Protein AF-A0A2G9TK20-F1 (afdb_monomer_lite)

Sequence (190 aa):
MNSALYDTILRYLATVDVDLHSTLCCVSEKDSRSQFSKVLLKLDEFWTHLDVEKTLEFLKGIQYYNTVTSRIEKSLEDLPSISFGNETLTGRLLKAIDDRSFAETPILLRDYQKELCEKAMGGMNTIIAAPTGSGKTVVAVNIIKSHLDRNRISGRMAKVLFMTPNTVILDQQADCLRKFLGHRYQVDFN

pLDDT: mean 70.3, std 18.62, range [37.28, 97.31]

Structure (mmCIF, N/CA/C/O backbone):
data_AF-A0A2G9TK20-F1
#
_entry.id   AF-A0A2G9TK20-F1
#
loop_
_atom_site.group_PDB
_atom_site.id
_atom_site.type_symbol
_atom_site.label_atom_id
_atom_site.label_alt_id
_atom_site.label_comp_id
_atom_site.label_asym_id
_atom_site.label_entity_id
_atom_site.label_seq_id
_atom_site.pdbx_PDB_ins_code
_atom_site.Cartn_x
_atom_site.Cartn_y
_atom_site.Cartn_z
_atom_site.occupancy
_atom_site.B_iso_or_equiv
_atom_site.auth_seq_id
_atom_site.auth_comp_id
_atom_site.auth_asym_id
_atom_site.auth_atom_id
_atom_site.pdbx_PDB_model_num
ATOM 1 N N . MET A 1 1 ? 11.409 15.438 33.255 1.00 40.44 1 MET A N 1
ATOM 2 C CA . MET A 1 1 ? 11.249 14.050 33.738 1.00 40.44 1 MET A CA 1
ATOM 3 C C . MET A 1 1 ? 10.916 13.179 32.523 1.00 40.44 1 MET A C 1
ATOM 5 O O . MET A 1 1 ? 9.866 12.561 32.469 1.00 40.44 1 MET A O 1
ATOM 9 N N . ASN A 1 2 ? 11.772 13.240 31.490 1.00 42.28 2 ASN A N 1
ATOM 10 C CA . ASN A 1 2 ? 11.321 13.168 30.088 1.00 42.28 2 ASN A CA 1
ATOM 11 C C . ASN A 1 2 ? 11.915 12.013 29.269 1.00 42.28 2 ASN A C 1
ATOM 13 O O . ASN A 1 2 ? 11.657 11.962 28.082 1.00 42.28 2 ASN A O 1
ATOM 17 N N . SER A 1 3 ? 12.671 11.087 29.864 1.00 53.00 3 SER A N 1
ATOM 18 C CA . SER A 1 3 ? 13.254 9.959 29.120 1.00 53.00 3 SER A CA 1
ATOM 19 C C . SER A 1 3 ? 12.610 8.614 29.462 1.00 53.00 3 SER A C 1
ATOM 21 O O . SER A 1 3 ? 12.694 7.684 28.683 1.00 53.00 3 SER A O 1
ATOM 23 N N . ALA A 1 4 ? 11.908 8.486 30.594 1.00 53.84 4 ALA A N 1
ATOM 24 C CA . ALA A 1 4 ? 11.571 7.172 31.144 1.00 53.84 4 ALA A CA 1
ATOM 25 C C . ALA A 1 4 ? 10.635 6.335 30.259 1.00 53.84 4 ALA A C 1
ATOM 27 O O . ALA A 1 4 ? 10.907 5.152 30.067 1.00 53.84 4 ALA A O 1
ATOM 28 N N . LEU A 1 5 ? 9.559 6.918 29.712 1.00 56.53 5 LEU A N 1
ATOM 29 C CA . LEU A 1 5 ? 8.653 6.185 28.821 1.00 56.53 5 LEU A CA 1
ATOM 30 C C . LEU A 1 5 ? 9.354 5.865 27.502 1.00 56.53 5 LEU A C 1
ATOM 32 O O . LEU A 1 5 ? 9.397 4.703 27.123 1.00 56.53 5 LEU A O 1
ATOM 36 N N . TYR A 1 6 ? 9.946 6.874 26.859 1.00 59.59 6 TYR A N 1
ATOM 37 C CA . TYR A 1 6 ? 10.672 6.728 25.597 1.00 59.59 6 TYR A CA 1
ATOM 38 C C . TYR A 1 6 ? 11.789 5.679 25.695 1.00 59.59 6 TYR A C 1
ATOM 40 O O . TYR A 1 6 ? 11.828 4.745 24.900 1.00 59.59 6 TYR A O 1
ATOM 48 N N . ASP A 1 7 ? 12.608 5.747 26.745 1.00 61.88 7 ASP A N 1
ATOM 49 C CA . ASP A 1 7 ? 13.657 4.774 27.051 1.00 61.88 7 ASP A CA 1
ATOM 50 C C . ASP A 1 7 ? 13.081 3.384 27.329 1.00 61.88 7 ASP A C 1
ATOM 52 O O . ASP A 1 7 ? 13.718 2.386 27.011 1.00 61.88 7 ASP A O 1
ATOM 56 N N . THR A 1 8 ? 11.898 3.292 27.941 1.00 62.09 8 THR A N 1
ATOM 57 C CA . THR A 1 8 ? 11.227 2.008 28.191 1.00 62.09 8 THR A CA 1
ATOM 58 C C . THR A 1 8 ? 10.709 1.400 26.886 1.00 62.09 8 THR A C 1
ATOM 60 O O . THR A 1 8 ? 10.904 0.205 26.674 1.00 62.09 8 THR A O 1
ATOM 63 N N . ILE A 1 9 ? 10.145 2.207 25.975 1.00 65.19 9 ILE A N 1
ATOM 64 C CA . ILE A 1 9 ? 9.737 1.753 24.633 1.00 65.19 9 ILE A CA 1
ATOM 65 C C . ILE A 1 9 ? 10.959 1.303 23.837 1.00 65.19 9 ILE A C 1
ATOM 67 O O . ILE A 1 9 ? 10.950 0.214 23.270 1.00 65.19 9 ILE A O 1
ATOM 71 N N . LEU A 1 10 ? 12.024 2.109 23.813 1.00 64.69 10 LEU A N 1
ATOM 72 C CA . LEU A 1 10 ? 13.253 1.759 23.107 1.00 64.69 10 LEU A CA 1
ATOM 73 C C . LEU A 1 10 ? 13.890 0.495 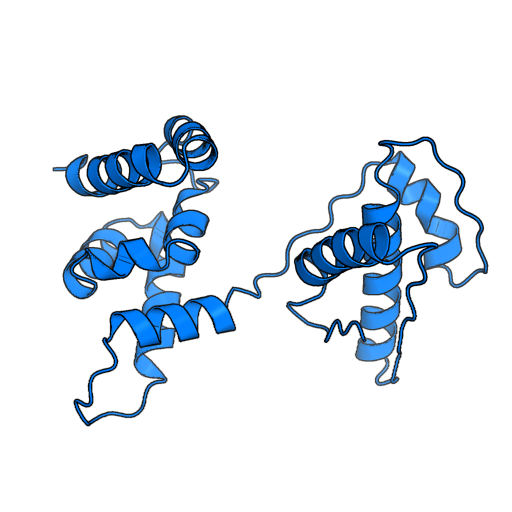23.691 1.00 64.69 10 LEU A C 1
ATOM 75 O O . LEU A 1 10 ? 14.247 -0.402 22.937 1.00 64.69 10 LEU A O 1
ATOM 79 N N . ARG A 1 11 ? 13.960 0.353 25.021 1.00 64.31 11 ARG A N 1
ATOM 80 C CA . ARG A 1 11 ? 14.482 -0.868 25.657 1.00 64.31 11 ARG A CA 1
ATOM 81 C C . ARG A 1 11 ? 13.671 -2.110 25.297 1.00 64.31 11 ARG A C 1
ATOM 83 O O . ARG A 1 11 ? 14.270 -3.145 25.035 1.00 64.31 11 ARG A O 1
ATOM 90 N N . TYR A 1 12 ? 12.343 -2.011 25.254 1.00 62.88 12 TYR A N 1
ATOM 91 C CA . TYR A 1 12 ? 11.490 -3.113 24.809 1.00 62.88 12 TYR A CA 1
ATOM 92 C C . TYR A 1 12 ? 11.739 -3.447 23.334 1.00 62.88 12 TYR A C 1
ATOM 94 O O . TYR A 1 12 ? 12.047 -4.588 22.996 1.00 62.88 12 TYR A O 1
ATOM 102 N N . LEU A 1 13 ? 11.710 -2.440 22.459 1.00 58.72 13 LEU A N 1
ATOM 103 C CA . LEU A 1 13 ? 11.938 -2.611 21.024 1.00 58.72 13 LEU A CA 1
ATOM 104 C C . LEU A 1 13 ? 13.316 -3.189 20.709 1.00 58.72 13 LEU A C 1
ATOM 106 O O . LEU A 1 13 ? 13.422 -4.035 19.832 1.00 58.72 13 LEU A O 1
ATOM 110 N N . ALA A 1 14 ? 14.353 -2.821 21.461 1.00 64.81 14 ALA A N 1
ATOM 111 C CA . ALA A 1 14 ? 15.680 -3.416 21.322 1.00 64.81 14 ALA A CA 1
ATOM 112 C C . ALA A 1 14 ? 15.674 -4.944 21.515 1.00 64.81 14 ALA A C 1
ATOM 114 O O . ALA A 1 14 ? 16.547 -5.624 20.980 1.00 64.81 14 ALA A O 1
ATOM 115 N N . THR A 1 15 ? 14.711 -5.483 22.271 1.00 56.91 15 THR A N 1
ATOM 116 C CA . THR A 1 15 ? 14.581 -6.927 22.521 1.00 56.91 15 THR A CA 1
ATOM 117 C C . THR A 1 15 ? 13.658 -7.657 2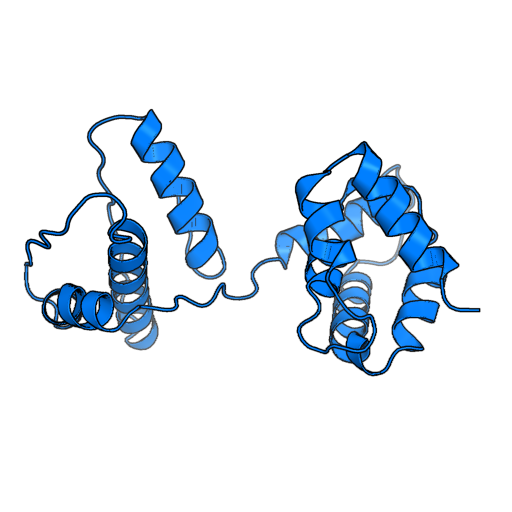1.550 1.00 56.91 15 THR A C 1
ATOM 119 O O . THR A 1 15 ? 13.856 -8.852 21.347 1.00 56.91 15 THR A O 1
ATOM 122 N N . VAL A 1 16 ? 12.683 -6.971 20.943 1.00 47.41 16 VAL A N 1
ATOM 123 C CA . VAL A 1 16 ? 11.645 -7.620 20.117 1.00 47.41 16 VAL A CA 1
ATOM 124 C C . VAL A 1 16 ? 11.691 -7.250 18.632 1.00 47.41 16 VAL A C 1
ATOM 126 O O . VAL A 1 16 ? 11.277 -8.052 17.803 1.00 47.41 16 VAL A O 1
ATOM 129 N N . ASP A 1 17 ? 12.206 -6.069 18.277 1.00 51.69 17 ASP A N 1
ATOM 130 C CA . ASP A 1 17 ? 12.261 -5.566 16.898 1.00 51.69 17 ASP A CA 1
ATOM 131 C C . ASP A 1 17 ? 13.412 -4.549 16.736 1.00 51.69 17 ASP A C 1
ATOM 133 O O . ASP A 1 17 ? 13.260 -3.333 16.907 1.00 51.69 17 ASP A O 1
ATOM 137 N N . VAL A 1 18 ? 14.602 -5.076 16.428 1.00 54.78 18 VAL A N 1
ATOM 138 C CA . VAL A 1 18 ? 15.869 -4.322 16.357 1.00 54.78 18 VAL A CA 1
ATOM 139 C C . VAL A 1 18 ? 15.871 -3.289 15.223 1.00 54.78 18 VAL A C 1
ATOM 141 O O . VAL A 1 18 ? 16.446 -2.205 15.375 1.00 54.78 18 VAL A O 1
ATOM 144 N N . ASP A 1 19 ? 15.200 -3.582 14.109 1.00 48.84 19 ASP A N 1
ATOM 145 C CA . ASP A 1 19 ? 15.108 -2.678 12.960 1.00 48.84 19 ASP A CA 1
ATOM 146 C C . ASP A 1 19 ? 14.191 -1.486 13.273 1.00 48.84 19 ASP A C 1
ATOM 148 O O . ASP A 1 19 ? 14.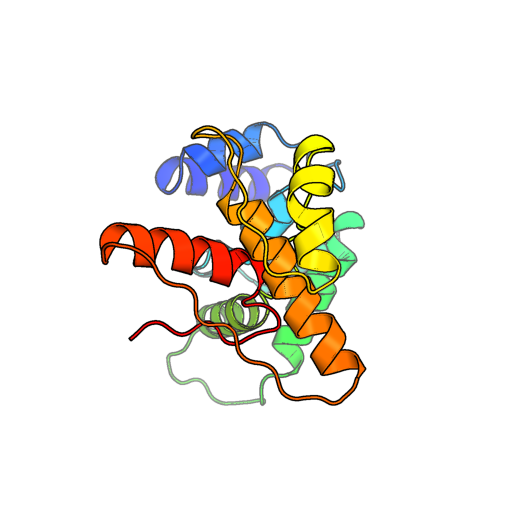516 -0.329 12.964 1.00 48.84 19 ASP A O 1
ATOM 152 N N . LEU A 1 20 ? 13.070 -1.735 13.959 1.00 53.28 20 LEU A N 1
ATOM 153 C CA . LEU A 1 20 ? 12.172 -0.681 14.428 1.00 53.28 20 LEU A CA 1
ATOM 154 C C . LEU A 1 20 ? 12.807 0.148 15.552 1.00 53.28 20 LEU A C 1
ATOM 156 O O . LEU A 1 20 ? 12.696 1.376 15.540 1.00 53.28 20 LEU A O 1
ATOM 160 N N . HIS A 1 21 ? 13.535 -0.493 16.471 1.00 59.97 21 HIS A N 1
ATOM 161 C CA . HIS A 1 21 ? 14.349 0.181 17.485 1.00 59.97 21 HIS A CA 1
ATOM 162 C C . HIS A 1 21 ? 15.356 1.147 16.846 1.00 59.97 21 HIS A C 1
ATOM 164 O O . HIS A 1 21 ? 15.382 2.329 17.189 1.00 59.97 21 HIS A O 1
ATOM 170 N N . SER A 1 22 ? 16.133 0.673 15.865 1.00 53.41 22 SER A N 1
ATOM 171 C CA . SER A 1 22 ? 17.109 1.491 15.136 1.00 53.41 22 SER A CA 1
ATOM 172 C C . SER A 1 22 ? 16.445 2.677 14.429 1.00 53.41 22 SER A C 1
ATOM 174 O O . SER A 1 22 ? 16.923 3.808 14.522 1.00 53.41 22 SER A O 1
ATOM 176 N N . THR A 1 23 ? 15.286 2.441 13.807 1.00 52.97 23 THR A N 1
ATOM 177 C CA . THR A 1 23 ? 14.499 3.479 13.130 1.00 52.97 23 THR A CA 1
ATOM 178 C C . THR A 1 23 ? 14.040 4.574 14.094 1.00 52.97 23 THR A C 1
ATOM 180 O O . THR A 1 23 ? 14.049 5.748 13.727 1.00 52.97 23 THR A O 1
ATOM 183 N N . LEU A 1 24 ? 13.655 4.224 15.325 1.00 55.56 24 LEU A N 1
ATOM 184 C CA . LEU A 1 24 ? 13.191 5.189 16.325 1.00 55.56 24 LEU A CA 1
ATOM 185 C C . LEU A 1 24 ? 14.314 5.897 17.066 1.00 55.56 24 LEU A C 1
ATOM 187 O O . LEU A 1 24 ? 14.160 7.076 17.367 1.00 55.56 24 LEU A O 1
ATOM 191 N N . CYS A 1 25 ? 15.459 5.250 17.288 1.00 57.19 25 CYS A N 1
ATOM 192 C CA . CYS A 1 25 ? 16.652 5.927 17.800 1.00 57.19 25 CYS A CA 1
ATOM 193 C C . CYS A 1 25 ? 17.061 7.134 16.934 1.00 57.19 25 CYS A C 1
ATOM 195 O O . CYS A 1 25 ? 17.672 8.072 17.440 1.00 57.19 25 CYS A O 1
ATOM 197 N N . CYS A 1 26 ? 16.699 7.135 15.646 1.00 47.09 26 CYS A N 1
ATOM 198 C CA . CYS A 1 26 ? 16.953 8.232 14.712 1.00 47.09 26 CYS A CA 1
ATOM 199 C C . CYS A 1 26 ? 15.898 9.356 14.731 1.00 47.09 26 CYS A C 1
ATOM 201 O O . CYS A 1 26 ? 16.002 10.296 13.942 1.00 47.09 26 CYS A O 1
ATOM 203 N N . VAL A 1 27 ? 14.875 9.279 15.586 1.00 51.19 27 VAL A N 1
ATOM 204 C CA . VAL A 1 27 ? 13.746 10.215 15.595 1.00 51.19 27 VAL A CA 1
ATOM 205 C C . VAL A 1 27 ? 13.831 11.161 16.791 1.00 51.19 27 VAL A C 1
ATOM 207 O O . VAL A 1 27 ? 14.014 10.749 17.931 1.00 51.19 27 VAL A O 1
ATOM 210 N N . SER A 1 28 ? 13.665 12.459 16.532 1.00 52.06 28 SER A N 1
ATOM 211 C CA . SER A 1 28 ? 13.553 13.473 17.582 1.00 52.06 28 SER A CA 1
ATOM 212 C C . SER A 1 28 ? 12.140 13.477 18.166 1.00 52.06 28 SER A C 1
ATOM 214 O O . SER A 1 28 ? 11.167 13.591 17.420 1.00 52.06 28 SER A O 1
ATOM 216 N N . GLU A 1 29 ? 12.017 13.453 19.498 1.00 49.47 29 GLU A N 1
ATOM 217 C CA . GLU A 1 29 ? 10.744 13.619 20.231 1.00 49.47 29 GLU A CA 1
ATOM 218 C C . GLU A 1 29 ? 9.986 14.906 19.855 1.00 49.47 29 GLU A C 1
ATOM 220 O O . GLU A 1 29 ? 8.794 15.041 20.120 1.00 49.47 29 GLU A O 1
ATOM 225 N N . LYS A 1 30 ? 10.686 15.868 19.240 1.00 48.06 30 LYS A N 1
ATOM 226 C CA . LYS A 1 30 ? 10.159 17.174 18.833 1.00 48.06 30 LYS A CA 1
ATOM 227 C C . LYS A 1 30 ? 9.746 17.236 17.361 1.00 48.06 30 LYS A C 1
ATOM 229 O O . LYS A 1 30 ? 9.278 18.283 16.920 1.00 48.06 30 LYS A O 1
ATOM 234 N N . ASP A 1 31 ? 9.939 16.166 16.589 1.00 49.84 31 ASP A N 1
ATOM 235 C CA . ASP A 1 31 ? 9.590 16.145 15.170 1.00 49.84 31 ASP A CA 1
ATOM 236 C C . ASP A 1 31 ? 8.172 15.597 14.954 1.00 49.84 31 ASP A C 1
ATOM 238 O O . ASP A 1 31 ? 7.881 14.432 15.213 1.00 49.84 31 ASP A O 1
ATOM 242 N N . SER A 1 32 ? 7.288 16.428 14.401 1.00 45.50 32 SER A N 1
ATOM 243 C CA . SER A 1 32 ? 5.937 16.042 13.962 1.00 45.50 32 SER A CA 1
ATOM 244 C C . SER A 1 32 ? 5.899 14.892 12.937 1.00 45.50 32 SER A C 1
ATOM 246 O O . SER A 1 32 ? 4.859 14.261 12.758 1.00 45.50 32 SER A O 1
ATOM 248 N N . ARG A 1 33 ? 7.021 14.597 12.263 1.00 43.16 33 ARG A N 1
ATOM 249 C CA . ARG A 1 33 ? 7.191 13.456 11.343 1.00 43.16 33 ARG A CA 1
ATOM 250 C C . ARG A 1 33 ? 7.621 12.170 12.050 1.00 43.16 33 ARG A C 1
ATOM 252 O O . ARG A 1 33 ? 7.861 11.153 11.387 1.00 43.16 33 ARG A O 1
ATOM 259 N N . SER A 1 34 ? 7.723 12.214 13.375 1.00 52.97 34 SER A N 1
ATOM 260 C CA . SER A 1 34 ? 8.122 11.097 14.211 1.00 52.97 34 SER A CA 1
ATOM 261 C C . SER A 1 34 ? 7.276 9.855 13.933 1.00 52.97 34 SER A C 1
ATOM 263 O O . SER A 1 34 ? 6.043 9.872 13.981 1.00 52.97 34 SER A O 1
ATOM 265 N N . GLN A 1 35 ? 7.960 8.743 13.649 1.00 52.53 35 GLN A N 1
ATOM 266 C CA . GLN A 1 35 ? 7.324 7.438 13.457 1.00 52.53 35 GLN A CA 1
ATOM 267 C C . GLN A 1 35 ? 6.812 6.847 14.781 1.00 52.53 35 GLN A C 1
ATOM 269 O O . GLN A 1 35 ? 6.129 5.830 14.761 1.00 52.53 35 GLN A O 1
ATOM 274 N N . PHE A 1 36 ? 7.068 7.505 15.916 1.00 59.50 36 PHE A N 1
ATOM 275 C CA . PHE A 1 36 ? 6.633 7.084 17.246 1.00 59.50 36 PHE A CA 1
ATOM 276 C C . PHE A 1 36 ? 5.111 6.932 17.355 1.00 59.50 36 PHE A C 1
ATOM 278 O O . PHE A 1 36 ? 4.629 5.967 17.937 1.00 59.50 36 PHE A O 1
ATOM 285 N N . SER A 1 37 ? 4.335 7.797 16.689 1.00 54.16 37 SER A N 1
ATOM 286 C CA . SER A 1 37 ? 2.875 7.620 16.602 1.00 54.16 37 SER A CA 1
ATOM 287 C C . SER A 1 37 ? 2.490 6.290 15.951 1.00 54.16 37 SER A C 1
ATOM 289 O O . SER A 1 37 ? 1.500 5.681 16.330 1.00 54.16 37 SER A O 1
ATOM 291 N N . LYS A 1 38 ? 3.266 5.824 14.964 1.00 55.38 38 LYS A N 1
ATOM 292 C CA . LYS A 1 38 ? 3.008 4.543 14.293 1.00 55.38 38 LYS A CA 1
ATOM 293 C C . LYS A 1 38 ? 3.377 3.357 15.173 1.00 55.38 38 LYS A C 1
ATOM 295 O O . LYS A 1 38 ? 2.780 2.307 15.021 1.00 55.38 38 LYS A O 1
ATOM 300 N N . VAL A 1 39 ? 4.338 3.534 16.074 1.00 59.00 39 VAL A N 1
ATOM 301 C CA . VAL A 1 39 ? 4.797 2.515 17.027 1.00 59.00 39 VAL A CA 1
ATOM 302 C C . VAL A 1 39 ? 3.768 2.311 18.123 1.00 59.00 39 VAL A C 1
ATOM 304 O O . VAL A 1 39 ? 3.366 1.184 18.382 1.00 59.00 39 VAL A O 1
ATOM 307 N N . LEU A 1 40 ? 3.263 3.409 18.690 1.00 57.91 40 LEU A N 1
ATOM 308 C CA . LEU A 1 40 ? 2.159 3.373 19.649 1.00 57.91 40 LEU A CA 1
ATOM 309 C C . LEU A 1 40 ? 0.906 2.701 19.063 1.00 57.91 40 LEU A C 1
ATOM 311 O O . LEU A 1 40 ? 0.146 2.084 19.794 1.00 57.91 40 LEU A O 1
ATOM 315 N N . LEU A 1 41 ? 0.706 2.780 17.746 1.00 54.75 41 LEU A N 1
ATOM 316 C CA . LEU A 1 41 ? -0.415 2.144 17.049 1.00 54.75 41 LEU A CA 1
ATOM 317 C C . LEU A 1 41 ? -0.128 0.714 16.552 1.00 54.75 41 LEU A C 1
ATOM 319 O O . LEU A 1 41 ? -0.998 0.138 15.911 1.00 54.75 41 LEU A O 1
ATOM 323 N N . LYS A 1 42 ? 1.077 0.166 16.763 1.00 53.06 42 LYS A N 1
ATOM 324 C CA . LYS A 1 42 ? 1.489 -1.143 16.214 1.00 53.06 42 LYS A CA 1
ATOM 325 C C . LYS A 1 42 ? 2.054 -2.132 17.225 1.00 53.06 42 LYS A C 1
ATOM 327 O O . LYS A 1 42 ? 2.292 -3.279 16.861 1.00 53.06 42 LYS A O 1
ATOM 332 N N . LEU A 1 43 ? 2.353 -1.698 18.445 1.00 58.56 43 LEU A N 1
ATOM 333 C CA . LEU A 1 43 ? 2.919 -2.586 19.449 1.00 58.56 43 LEU A CA 1
ATOM 334 C C . LEU A 1 43 ? 1.831 -3.127 20.363 1.00 58.56 43 LEU A C 1
ATOM 336 O O . LEU A 1 43 ? 1.546 -2.569 21.421 1.00 58.56 43 LEU A O 1
ATOM 340 N N . ASP A 1 44 ? 1.271 -4.251 19.948 1.00 52.22 44 ASP A N 1
ATOM 341 C CA . ASP A 1 44 ? 0.177 -4.893 20.656 1.00 52.22 44 ASP A CA 1
ATOM 342 C C . ASP A 1 44 ? 0.606 -5.425 22.033 1.00 52.22 44 ASP A C 1
ATOM 344 O O . ASP A 1 44 ? 0.012 -5.108 23.063 1.00 52.22 44 ASP A O 1
ATOM 348 N N . GLU A 1 45 ? 1.734 -6.128 22.089 1.00 52.97 45 GLU A N 1
ATOM 349 C CA . GLU A 1 45 ? 2.299 -6.651 23.340 1.00 52.97 45 GLU A CA 1
ATOM 350 C C . GLU A 1 45 ? 2.779 -5.542 24.290 1.00 52.97 45 GLU A C 1
ATOM 352 O O . GLU A 1 45 ? 2.702 -5.675 25.509 1.00 52.97 45 GLU A O 1
ATOM 357 N N . PHE A 1 46 ? 3.206 -4.399 23.758 1.00 56.38 46 PHE A N 1
ATOM 358 C CA . PHE A 1 46 ? 3.731 -3.282 24.545 1.00 56.38 46 PHE A CA 1
ATOM 359 C C . PHE A 1 46 ? 2.683 -2.655 25.474 1.00 56.38 46 PHE A C 1
ATOM 361 O O . PHE A 1 46 ? 2.984 -2.347 26.629 1.00 56.38 46 PHE A O 1
ATOM 368 N N . TRP A 1 47 ? 1.436 -2.518 25.014 1.00 59.50 47 TRP A N 1
ATOM 369 C CA . TRP A 1 47 ? 0.353 -1.971 25.837 1.00 59.50 47 TRP A CA 1
ATOM 370 C C . TRP A 1 47 ? -0.058 -2.901 26.984 1.00 59.50 47 TRP A C 1
ATOM 372 O O . TRP A 1 47 ? -0.729 -2.461 27.916 1.00 59.50 47 TRP A O 1
ATOM 382 N N . THR A 1 48 ? 0.330 -4.181 26.946 1.00 57.72 48 THR A N 1
ATOM 383 C CA . THR A 1 48 ? 0.050 -5.135 28.036 1.00 57.72 48 THR A CA 1
ATOM 384 C C . THR A 1 48 ? 0.962 -4.912 29.240 1.00 57.72 48 THR A C 1
ATOM 386 O O . THR A 1 48 ? 0.623 -5.290 30.359 1.00 57.72 48 THR A O 1
ATOM 389 N N . HIS A 1 49 ? 2.095 -4.243 29.020 1.00 53.12 49 HIS A N 1
ATOM 390 C CA . HIS A 1 49 ? 3.105 -3.950 30.031 1.00 53.12 49 HIS A CA 1
ATOM 391 C C . HIS A 1 49 ? 3.028 -2.514 30.567 1.00 53.12 49 HIS A C 1
ATOM 393 O O . HIS A 1 49 ? 3.856 -2.127 31.394 1.00 53.12 49 HIS A O 1
ATOM 399 N N . LEU A 1 50 ? 2.048 -1.722 30.119 1.00 56.47 50 LEU A N 1
ATOM 400 C CA . LEU A 1 50 ? 1.896 -0.324 30.504 1.00 56.47 50 LEU A CA 1
ATOM 401 C C . LEU A 1 50 ? 0.534 -0.012 31.112 1.00 56.47 50 LEU A C 1
ATOM 403 O O . LEU A 1 50 ? -0.502 -0.549 30.733 1.00 56.47 50 LEU A O 1
ATOM 407 N N . ASP A 1 51 ? 0.556 0.946 32.031 1.00 62.09 51 ASP A N 1
ATOM 408 C CA . ASP A 1 51 ? -0.637 1.594 32.557 1.00 62.09 51 ASP A CA 1
ATOM 409 C C . ASP A 1 51 ? -1.173 2.573 31.499 1.00 62.09 51 ASP A C 1
ATOM 411 O O . ASP A 1 51 ? -0.585 3.630 31.243 1.00 62.09 51 ASP A O 1
ATOM 415 N N . VAL A 1 52 ? -2.253 2.173 30.829 1.00 62.69 52 VAL A N 1
ATOM 416 C CA . VAL A 1 52 ? -2.854 2.896 29.699 1.00 62.69 52 VAL A CA 1
ATOM 417 C C . VAL A 1 52 ? -3.302 4.301 30.102 1.00 62.69 52 VAL A C 1
ATOM 419 O O . VAL A 1 52 ? -3.070 5.247 29.35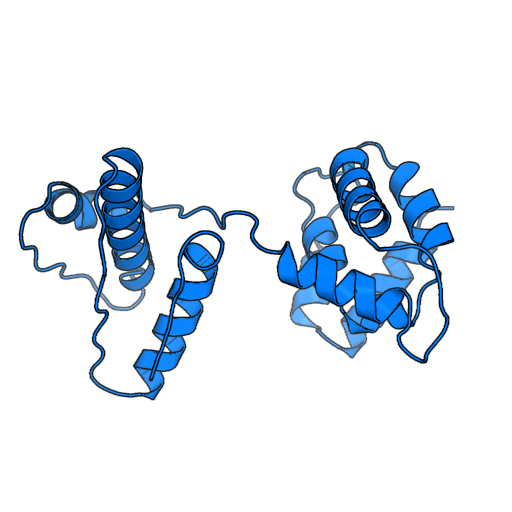1 1.00 62.69 52 VAL A O 1
ATOM 422 N N . GLU A 1 53 ? -3.899 4.459 31.284 1.00 61.25 53 GLU A N 1
ATOM 423 C CA . GLU A 1 53 ? -4.407 5.748 31.766 1.00 61.25 53 GLU A CA 1
ATOM 424 C C . GLU A 1 53 ? -3.254 6.724 32.002 1.00 61.25 53 GLU A C 1
ATOM 426 O O . GLU A 1 53 ? -3.258 7.831 31.458 1.00 61.25 53 GLU A O 1
ATOM 431 N N . LYS A 1 54 ? -2.204 6.275 32.704 1.00 59.34 54 LYS A N 1
ATOM 432 C CA . LYS A 1 54 ? -0.993 7.085 32.919 1.00 59.34 54 LYS A CA 1
ATOM 433 C C . LYS A 1 54 ? -0.261 7.399 31.617 1.00 59.34 54 LYS A C 1
ATOM 435 O O . LYS A 1 54 ? 0.297 8.485 31.457 1.00 59.34 54 LYS A O 1
ATOM 440 N N . THR A 1 55 ? -0.258 6.460 30.673 1.00 64.75 55 THR A N 1
ATOM 441 C CA . THR A 1 55 ? 0.373 6.652 29.360 1.00 64.75 55 THR A CA 1
ATOM 442 C C . THR A 1 55 ? -0.389 7.686 28.532 1.00 64.75 55 THR A C 1
ATOM 444 O O . THR A 1 55 ? 0.228 8.558 27.921 1.00 64.75 55 THR A O 1
ATOM 447 N N . LEU A 1 56 ? -1.723 7.650 28.542 1.00 66.44 56 LEU A N 1
ATOM 448 C CA . LEU A 1 56 ? -2.554 8.643 27.862 1.00 66.44 56 LEU A CA 1
ATOM 449 C C . LEU A 1 56 ? -2.446 10.024 28.505 1.00 66.44 56 LEU A C 1
ATOM 451 O O . LEU A 1 56 ? -2.331 11.012 27.781 1.00 66.44 56 LEU A O 1
ATOM 455 N N . GLU A 1 57 ? -2.433 10.108 29.835 1.00 63.34 57 GLU A N 1
ATOM 456 C CA . GLU A 1 57 ? -2.205 11.361 30.561 1.00 63.34 57 GLU A CA 1
ATOM 457 C C . GLU A 1 57 ? -0.854 11.990 30.182 1.00 63.34 57 GLU A C 1
ATOM 459 O O . GLU A 1 57 ? -0.783 13.179 29.866 1.00 63.34 57 GLU A O 1
ATOM 464 N N . PHE A 1 58 ? 0.202 11.176 30.095 1.00 61.06 58 PHE A N 1
ATOM 465 C CA . PHE A 1 58 ? 1.510 11.618 29.615 1.00 61.06 58 PHE A CA 1
ATOM 466 C C . PHE A 1 58 ? 1.467 12.118 28.163 1.00 61.06 58 PHE A C 1
ATOM 468 O O . PHE A 1 58 ? 1.951 13.214 27.872 1.00 61.06 58 PHE A O 1
ATOM 475 N N . LEU A 1 59 ? 0.872 11.347 27.244 1.00 59.72 59 LEU A N 1
ATOM 476 C CA . LEU A 1 59 ? 0.788 11.720 25.828 1.00 59.72 59 LEU A CA 1
ATOM 477 C C . LEU A 1 59 ? -0.024 13.008 25.616 1.00 59.72 59 LEU A C 1
ATOM 479 O O . LEU A 1 59 ? 0.314 13.793 24.733 1.00 59.72 59 LEU A O 1
ATOM 483 N N . LYS A 1 60 ? -1.049 13.265 26.441 1.00 64.44 60 LYS A N 1
ATOM 484 C CA . LYS A 1 60 ? -1.820 14.523 26.432 1.00 64.44 60 LYS A CA 1
ATOM 485 C C . LYS A 1 60 ? -0.991 15.732 26.859 1.00 64.44 60 LYS A C 1
ATOM 487 O O . LYS A 1 60 ? -1.265 16.844 26.418 1.00 64.44 60 LYS A O 1
ATOM 492 N N . GLY A 1 61 ? 0.041 15.522 27.675 1.00 57.03 61 GLY A N 1
ATOM 493 C CA . GLY A 1 61 ? 1.024 16.551 28.013 1.00 57.03 61 GLY A CA 1
ATOM 494 C C . GLY A 1 61 ? 1.886 16.992 26.823 1.00 57.03 61 GLY A C 1
ATOM 495 O O . GLY A 1 61 ? 2.610 17.983 26.922 1.00 57.03 61 GLY A O 1
ATOM 496 N N . ILE A 1 62 ? 1.812 16.287 25.689 1.00 55.81 62 ILE A N 1
ATOM 497 C CA . ILE A 1 62 ? 2.588 16.564 24.482 1.00 55.81 62 ILE A CA 1
ATOM 498 C C . ILE A 1 62 ? 1.645 17.049 23.375 1.00 55.81 62 ILE A C 1
ATOM 500 O O . ILE A 1 62 ? 0.948 16.266 22.733 1.00 55.81 62 ILE A O 1
ATOM 504 N N . GLN A 1 63 ? 1.696 18.351 23.077 1.00 52.31 63 GLN A N 1
ATOM 505 C CA . GLN A 1 63 ? 0.795 19.019 22.123 1.00 52.31 63 GLN A CA 1
ATOM 506 C C . GLN A 1 63 ? 0.732 18.346 20.734 1.00 52.31 63 GLN A C 1
ATOM 508 O O . GLN A 1 63 ? -0.310 18.355 20.078 1.00 52.31 63 GLN A O 1
ATOM 513 N N . TYR A 1 64 ? 1.829 17.732 20.281 1.00 51.78 64 TYR A N 1
ATOM 514 C CA . TYR A 1 64 ? 1.906 17.047 18.986 1.00 51.78 64 TYR A CA 1
ATOM 515 C C . TYR A 1 64 ? 1.110 15.737 18.928 1.00 51.78 64 TYR A C 1
ATOM 517 O O . TYR A 1 64 ? 0.695 15.326 17.844 1.00 51.78 64 TYR A O 1
ATOM 525 N N . TYR A 1 65 ? 0.854 15.099 20.073 1.00 54.59 65 TYR A N 1
ATOM 526 C CA . TYR A 1 65 ? 0.107 13.844 20.142 1.00 54.59 65 TYR A CA 1
ATOM 527 C C . TYR A 1 65 ? -1.380 14.037 20.434 1.00 54.59 65 TYR A C 1
ATOM 529 O O . TYR A 1 65 ? -2.100 13.048 20.442 1.00 54.59 65 TYR A O 1
ATOM 537 N N . ASN A 1 66 ? -1.878 15.274 20.536 1.00 60.59 66 ASN A N 1
ATOM 538 C CA . ASN A 1 66 ? -3.298 15.577 20.772 1.00 60.59 66 ASN A CA 1
ATOM 539 C C . ASN A 1 66 ? -4.255 14.858 19.807 1.00 60.59 66 ASN A C 1
ATOM 541 O O . ASN A 1 66 ? -5.340 14.424 20.182 1.00 60.59 66 ASN A O 1
ATOM 545 N N . THR A 1 67 ? -3.853 14.715 18.540 1.00 54.47 67 THR A N 1
ATOM 546 C CA . THR A 1 67 ? -4.655 13.985 17.546 1.00 54.47 67 THR A CA 1
ATOM 547 C C . THR A 1 67 ? -4.625 12.475 17.788 1.00 54.47 67 THR A C 1
ATOM 549 O O . THR A 1 67 ? -5.618 11.800 17.543 1.00 54.47 67 THR A O 1
ATOM 552 N N . VAL A 1 68 ? -3.500 11.930 18.253 1.00 55.03 68 VAL A N 1
ATOM 553 C CA . VAL A 1 68 ? -3.341 10.500 18.557 1.00 55.03 68 VAL A CA 1
ATOM 554 C C . VAL A 1 68 ? -4.084 10.152 19.845 1.00 55.03 68 VAL A C 1
ATOM 556 O O . VAL A 1 68 ? -4.855 9.201 19.852 1.00 55.03 68 VAL A O 1
ATOM 559 N N . THR A 1 69 ? -3.940 10.959 20.896 1.00 64.12 69 THR A N 1
ATOM 560 C CA . THR A 1 69 ? -4.628 10.766 22.179 1.00 64.12 69 THR A CA 1
ATOM 561 C C . THR A 1 69 ? -6.138 10.856 22.022 1.00 64.12 69 THR A C 1
ATOM 563 O O . THR A 1 69 ? -6.824 9.906 22.378 1.00 64.12 69 THR A O 1
ATOM 566 N N . SER A 1 70 ? -6.652 11.901 21.364 1.00 63.81 70 SER A N 1
ATOM 567 C CA . SER A 1 70 ? -8.091 12.043 21.101 1.00 63.81 70 SER A CA 1
ATOM 568 C C . SER A 1 70 ? -8.665 10.872 20.289 1.00 63.81 70 SER A C 1
ATOM 570 O O . SER A 1 70 ? -9.809 10.470 20.493 1.00 63.81 70 SER A O 1
ATOM 572 N N . ARG A 1 71 ? -7.874 10.271 19.388 1.00 59.84 71 ARG A N 1
ATOM 573 C CA . ARG A 1 71 ? -8.282 9.076 18.628 1.00 59.84 71 ARG A CA 1
ATOM 574 C C . ARG A 1 71 ? -8.308 7.812 19.480 1.00 59.84 71 ARG A C 1
ATOM 576 O O . ARG A 1 71 ? -9.221 7.006 19.308 1.00 59.84 71 ARG A O 1
ATOM 583 N N . ILE A 1 72 ? -7.325 7.635 20.361 1.00 63.62 72 ILE A N 1
ATOM 584 C CA . ILE A 1 72 ? -7.288 6.503 21.291 1.00 63.62 72 ILE A CA 1
ATOM 585 C C . ILE A 1 72 ? -8.477 6.605 22.256 1.00 63.62 72 ILE A C 1
ATOM 587 O O . ILE A 1 72 ? -9.221 5.644 22.403 1.00 63.62 72 ILE A O 1
ATOM 591 N N . GLU A 1 73 ? -8.735 7.791 22.811 1.00 68.00 73 GLU A N 1
ATOM 592 C CA . GLU A 1 73 ? -9.864 8.056 23.714 1.00 68.00 73 GLU A CA 1
ATOM 593 C C . GLU A 1 73 ? -11.222 7.836 23.058 1.00 68.00 73 GLU A C 1
ATOM 595 O O . GLU A 1 73 ? -12.056 7.117 23.593 1.00 68.00 73 GLU A O 1
ATOM 600 N N . LYS A 1 74 ? -11.427 8.359 21.848 1.00 63.03 74 LYS A N 1
ATOM 601 C CA . LYS A 1 74 ? -12.665 8.109 21.103 1.00 63.03 74 LYS A CA 1
ATOM 602 C C . LYS A 1 74 ? -12.880 6.618 20.813 1.00 63.03 74 LYS A C 1
ATOM 604 O O . LYS A 1 74 ? -14.006 6.158 20.685 1.00 63.03 74 LYS A O 1
ATOM 609 N N . SER A 1 75 ? -11.796 5.852 20.698 1.00 58.31 75 SER A N 1
ATOM 610 C CA . SER A 1 75 ? -11.861 4.396 20.522 1.00 58.31 75 SER A CA 1
ATOM 611 C C . SER A 1 75 ? -12.144 3.650 21.834 1.00 58.31 75 SER A C 1
ATOM 613 O O . SER A 1 75 ? -12.613 2.518 21.784 1.00 58.31 75 SER A O 1
ATOM 615 N N . LEU A 1 76 ? -11.914 4.288 22.986 1.00 60.66 76 LEU A N 1
ATOM 616 C CA . LEU A 1 76 ? -12.317 3.813 24.314 1.00 60.66 76 LEU A CA 1
ATOM 617 C C . LEU A 1 76 ? -13.782 4.161 24.637 1.00 60.66 76 LEU A C 1
ATOM 619 O O . LEU A 1 76 ? -14.458 3.362 25.277 1.00 60.66 76 LEU A O 1
ATOM 623 N N . GLU A 1 77 ? -14.280 5.318 24.186 1.00 59.00 77 GLU A N 1
ATOM 624 C CA . GLU A 1 77 ? -15.655 5.792 24.435 1.00 59.00 77 GLU A CA 1
ATOM 625 C C . GLU A 1 77 ? -16.738 4.991 23.690 1.00 59.00 77 GLU A C 1
ATOM 627 O O . GLU A 1 77 ? -17.842 4.835 24.205 1.00 59.00 77 GLU A O 1
ATOM 632 N N . ASP A 1 78 ? -16.430 4.443 22.508 1.00 53.78 78 ASP A N 1
ATOM 633 C CA . ASP A 1 78 ? -17.369 3.639 21.702 1.00 53.78 78 ASP A CA 1
ATOM 634 C C . ASP A 1 78 ? -17.631 2.226 22.286 1.00 53.78 78 ASP A C 1
ATOM 636 O O . ASP A 1 78 ? -18.362 1.427 21.693 1.00 53.78 78 ASP A O 1
ATOM 640 N N . LEU A 1 79 ? -17.036 1.880 23.435 1.00 50.59 79 LEU A N 1
ATOM 641 C CA . LEU A 1 79 ? -17.180 0.566 24.063 1.00 50.59 79 LEU A CA 1
ATOM 642 C C . LEU A 1 79 ? -18.326 0.563 25.093 1.00 50.59 79 LEU A C 1
ATOM 644 O O . LEU A 1 79 ? -18.360 1.419 25.979 1.00 50.59 79 LEU A O 1
ATOM 648 N N . PRO A 1 80 ? -19.259 -0.410 25.034 1.00 44.78 80 PRO A N 1
ATOM 649 C CA . PRO A 1 80 ? -20.356 -0.493 25.989 1.00 44.78 80 PRO A CA 1
ATOM 650 C C . PRO A 1 80 ? -19.826 -0.684 27.412 1.00 44.78 80 PRO A C 1
ATOM 652 O O . PRO A 1 80 ? -18.939 -1.500 27.680 1.00 44.78 80 PRO A O 1
ATOM 655 N N . SER A 1 81 ? -20.404 0.070 28.339 1.00 52.22 81 SER A N 1
ATOM 656 C CA . SER A 1 81 ? -20.085 0.003 29.754 1.00 52.22 81 SER A CA 1
ATOM 657 C C . SER A 1 81 ? -20.599 -1.310 30.375 1.00 52.22 81 SER A C 1
ATOM 659 O O . SER A 1 81 ? -21.792 -1.591 30.368 1.00 52.22 81 SER A O 1
ATOM 661 N N . ILE A 1 82 ? -19.663 -2.046 30.999 1.00 39.75 82 ILE A N 1
ATOM 662 C CA . ILE A 1 82 ? -19.827 -3.101 32.030 1.00 39.75 82 ILE A CA 1
ATOM 663 C C . ILE A 1 82 ? -19.904 -4.570 31.548 1.00 39.75 82 ILE A C 1
ATOM 665 O O . ILE A 1 82 ? -20.940 -5.067 31.124 1.00 39.75 82 ILE A O 1
ATOM 669 N N . SER A 1 83 ? -18.812 -5.320 31.756 1.00 39.00 83 SER A N 1
ATOM 670 C CA . SER A 1 83 ? -18.674 -6.382 32.783 1.00 39.00 83 SER A CA 1
ATOM 671 C C . SER A 1 83 ? -17.336 -7.112 32.590 1.00 39.00 83 SER A C 1
ATOM 673 O O . SER A 1 83 ? -16.979 -7.503 31.477 1.00 39.00 83 SER A O 1
ATOM 675 N N . PHE A 1 84 ? -16.576 -7.254 33.677 1.00 48.00 84 PHE A N 1
ATOM 676 C CA . PHE A 1 84 ? -15.257 -7.883 33.719 1.00 48.00 84 PHE A CA 1
ATOM 677 C C . PHE A 1 84 ? -15.358 -9.392 33.457 1.00 48.00 84 PHE A C 1
ATOM 679 O O . PHE A 1 84 ? -15.759 -10.160 34.327 1.00 48.00 84 PHE A O 1
ATOM 686 N N . GLY A 1 85 ? -14.942 -9.813 32.264 1.00 37.28 85 GLY A N 1
ATOM 687 C CA . GLY A 1 85 ? -14.716 -11.211 31.912 1.00 37.28 85 GLY A CA 1
ATOM 688 C C . GLY A 1 85 ? -13.454 -11.322 31.069 1.00 37.28 85 GLY A C 1
ATOM 689 O O . GLY A 1 85 ? -13.535 -11.172 29.859 1.00 37.28 85 GLY A O 1
ATOM 690 N N . ASN A 1 86 ? -12.308 -11.512 31.732 1.00 44.84 86 ASN A N 1
ATOM 691 C CA . ASN A 1 86 ? -10.983 -11.936 31.236 1.00 44.84 86 ASN A CA 1
ATOM 692 C C . ASN A 1 86 ? -10.402 -11.340 29.934 1.00 44.84 86 ASN A C 1
ATOM 694 O O . ASN A 1 86 ? -9.350 -11.788 29.487 1.00 44.84 86 ASN A O 1
ATOM 698 N N . GLU A 1 87 ? -11.004 -10.311 29.355 1.00 47.44 87 GLU A N 1
ATOM 699 C CA . GLU A 1 87 ? -10.451 -9.552 28.239 1.00 47.44 87 GLU A CA 1
ATOM 700 C C . GLU A 1 87 ? -9.934 -8.220 28.790 1.00 47.44 87 GLU A C 1
ATOM 702 O O . GLU A 1 87 ? -10.703 -7.396 29.294 1.00 47.44 87 GLU A O 1
ATOM 707 N N . THR A 1 88 ? -8.613 -8.041 28.789 1.00 57.25 88 THR A N 1
ATOM 708 C CA . THR A 1 88 ? -7.979 -6.834 29.326 1.00 57.25 88 THR A CA 1
ATOM 709 C C . THR A 1 88 ? -8.400 -5.613 28.501 1.00 57.25 88 THR A C 1
ATOM 711 O O . THR A 1 88 ? -8.590 -5.710 27.288 1.00 57.25 88 THR A O 1
ATOM 714 N N . LEU A 1 89 ? -8.533 -4.440 29.139 1.00 51.50 89 LEU A N 1
ATOM 715 C CA . LEU A 1 89 ? -8.741 -3.160 28.436 1.00 51.50 89 LEU A CA 1
ATOM 716 C C . LEU A 1 89 ? -7.717 -2.974 27.311 1.00 51.50 89 LEU A C 1
ATOM 718 O O . LEU A 1 89 ? -8.058 -2.469 26.245 1.00 51.50 89 LEU A O 1
ATOM 722 N N . THR A 1 90 ? -6.502 -3.480 27.528 1.00 50.62 90 THR A N 1
ATOM 723 C CA . THR A 1 90 ? -5.467 -3.638 26.516 1.00 50.62 90 THR A CA 1
ATOM 724 C C . THR A 1 90 ? -5.959 -4.435 25.312 1.00 50.62 90 THR A C 1
ATOM 726 O O . THR A 1 90 ? -6.016 -3.868 24.234 1.00 50.62 90 THR A O 1
ATOM 729 N N . GLY A 1 91 ? -6.396 -5.690 25.461 1.00 51.72 91 GLY A N 1
ATOM 730 C CA . GLY A 1 91 ? -6.870 -6.513 24.337 1.00 51.72 91 GLY A CA 1
ATOM 731 C C . GLY A 1 91 ? -7.961 -5.847 23.485 1.00 51.72 91 GLY A C 1
ATOM 732 O O . GLY A 1 91 ? -7.972 -5.990 22.264 1.00 51.72 91 GLY A O 1
ATOM 733 N N . ARG A 1 92 ? -8.829 -5.038 24.104 1.00 52.06 92 ARG A N 1
ATOM 734 C CA . ARG A 1 92 ? -9.878 -4.276 23.401 1.00 52.06 92 ARG A CA 1
ATOM 735 C C . ARG A 1 92 ? -9.358 -3.017 22.712 1.00 52.06 92 ARG A C 1
ATOM 737 O O . ARG A 1 92 ? -9.800 -2.716 21.608 1.00 52.06 92 ARG A O 1
ATOM 744 N N . LEU A 1 93 ? -8.410 -2.313 23.330 1.00 51.66 93 LEU A N 1
ATOM 745 C CA . LEU A 1 93 ? -7.680 -1.205 22.710 1.00 51.66 93 LEU A CA 1
ATOM 746 C C . LEU A 1 93 ? -6.903 -1.674 21.486 1.00 51.66 93 LEU A C 1
ATOM 748 O O . LEU A 1 93 ? -6.972 -1.020 20.456 1.00 51.66 93 LEU A O 1
ATOM 752 N N . LEU A 1 94 ? -6.228 -2.819 21.581 1.00 50.78 94 LEU A N 1
ATOM 753 C CA . LEU A 1 94 ? -5.493 -3.420 20.471 1.00 50.78 94 LEU A CA 1
ATOM 754 C C . LEU A 1 94 ? -6.427 -3.751 19.318 1.00 50.78 94 LEU A C 1
ATOM 756 O O . LEU A 1 94 ? -6.177 -3.327 18.202 1.00 50.78 94 LEU A O 1
ATOM 760 N N . LYS A 1 95 ? -7.567 -4.385 19.602 1.00 49.75 95 LYS A N 1
ATOM 761 C CA . LYS A 1 95 ? -8.584 -4.665 18.587 1.00 49.75 95 LYS A CA 1
ATOM 762 C C . LYS A 1 95 ? -9.147 -3.390 17.950 1.00 49.75 95 LYS A C 1
ATOM 764 O O . LYS A 1 95 ? -9.274 -3.320 16.738 1.00 49.75 95 LYS A O 1
ATOM 769 N N . ALA A 1 96 ? -9.430 -2.354 18.740 1.00 48.47 96 ALA A N 1
ATOM 770 C CA . ALA A 1 96 ? -9.938 -1.081 18.228 1.00 48.47 96 ALA A CA 1
ATOM 771 C C . ALA A 1 96 ? -8.879 -0.263 17.460 1.00 48.47 96 ALA A C 1
ATOM 773 O O . ALA A 1 96 ? -9.233 0.511 16.569 1.00 48.47 96 ALA A O 1
ATOM 774 N N . ILE A 1 97 ? -7.596 -0.413 17.801 1.00 46.50 97 ILE A N 1
ATOM 775 C CA . ILE A 1 97 ? -6.455 0.183 17.097 1.00 46.50 97 ILE A CA 1
ATOM 776 C C . ILE A 1 97 ? -6.174 -0.584 15.800 1.00 46.50 97 ILE A C 1
ATOM 778 O O . ILE A 1 97 ? -5.969 0.058 14.773 1.00 46.50 97 ILE A O 1
ATOM 782 N N . ASP A 1 98 ? -6.231 -1.914 15.818 1.00 46.69 98 ASP A N 1
ATOM 783 C CA . ASP A 1 98 ? -6.064 -2.791 14.657 1.00 46.69 98 ASP A CA 1
ATOM 784 C C . ASP A 1 98 ? -7.204 -2.577 13.647 1.00 46.69 98 ASP A C 1
ATOM 786 O O . ASP A 1 98 ? -6.950 -2.210 12.497 1.00 46.69 98 ASP A O 1
ATOM 790 N N . ASP A 1 99 ? -8.460 -2.580 14.115 1.00 41.19 99 ASP A N 1
ATOM 791 C CA . ASP A 1 99 ? -9.663 -2.276 13.324 1.00 41.19 99 ASP A CA 1
ATOM 792 C C . ASP A 1 99 ? -9.687 -0.827 12.782 1.00 41.19 99 ASP A C 1
ATOM 794 O O . ASP A 1 99 ? -10.491 -0.503 11.905 1.00 41.19 99 ASP A O 1
ATOM 798 N N . ARG A 1 100 ? -8.834 0.082 13.287 1.00 44.72 100 ARG A N 1
ATOM 799 C CA . ARG A 1 100 ? -8.742 1.497 12.856 1.00 44.72 100 ARG A CA 1
ATOM 800 C C . ARG A 1 100 ? -7.357 1.899 12.335 1.00 44.72 100 ARG A C 1
ATOM 802 O O . ARG A 1 100 ? -7.148 3.067 11.994 1.00 44.72 100 ARG A O 1
ATOM 809 N N . SER A 1 101 ? -6.445 0.940 12.167 1.00 45.62 101 SER A N 1
ATOM 810 C CA . SER A 1 101 ? -5.125 1.112 11.541 1.00 45.62 101 SER A CA 1
ATOM 811 C C . SER A 1 101 ? -5.215 1.427 10.032 1.00 45.62 101 SER A C 1
ATOM 813 O O . SER A 1 101 ? -4.219 1.754 9.384 1.00 45.62 101 SER A O 1
ATOM 815 N N . PHE A 1 102 ? -6.439 1.477 9.499 1.00 47.50 102 PHE A N 1
ATOM 816 C CA . PHE A 1 102 ? -6.877 1.965 8.189 1.00 47.50 102 PHE A CA 1
ATOM 817 C C . PHE A 1 102 ? -6.662 3.476 7.926 1.00 47.50 102 PHE A C 1
ATOM 819 O O . PHE A 1 102 ? -7.462 4.130 7.249 1.00 47.50 102 PHE A O 1
ATOM 826 N N . ALA A 1 103 ? -5.572 4.073 8.408 1.00 54.09 103 ALA A N 1
ATOM 827 C CA . ALA A 1 103 ? -5.116 5.332 7.828 1.00 54.09 103 ALA A CA 1
ATOM 828 C C . ALA A 1 103 ? -4.602 5.047 6.406 1.00 54.09 103 ALA A C 1
ATOM 830 O O . ALA A 1 103 ? -3.774 4.160 6.211 1.00 54.09 103 ALA A O 1
ATOM 831 N N . GLU A 1 104 ? -5.100 5.782 5.409 1.00 61.59 104 GLU A N 1
ATOM 832 C CA . GLU A 1 104 ? -4.689 5.623 4.008 1.00 61.59 104 GLU A CA 1
ATOM 833 C C . GLU A 1 104 ? -3.161 5.700 3.886 1.00 61.59 104 GLU A C 1
ATOM 835 O O . GLU A 1 104 ? -2.565 6.755 4.116 1.00 61.59 104 GLU A O 1
ATOM 840 N N . THR A 1 105 ? -2.519 4.589 3.510 1.00 72.38 105 THR A N 1
ATOM 841 C CA . THR A 1 105 ? -1.098 4.606 3.160 1.00 72.38 105 THR A CA 1
ATOM 842 C C . THR A 1 105 ? -0.951 5.391 1.854 1.00 72.38 105 THR A C 1
ATOM 844 O O . THR A 1 105 ? -1.478 4.953 0.826 1.00 72.38 105 THR A O 1
ATOM 847 N N . PRO A 1 106 ? -0.238 6.533 1.836 1.00 70.38 106 PRO A N 1
ATOM 848 C CA . PRO A 1 106 ? -0.109 7.325 0.624 1.00 70.38 106 PRO A CA 1
ATOM 849 C C . PRO A 1 106 ? 0.699 6.561 -0.428 1.00 70.38 106 PRO A C 1
ATOM 851 O O . PRO A 1 106 ? 1.765 6.011 -0.143 1.00 70.38 106 PRO A O 1
ATOM 854 N N . ILE A 1 107 ? 0.206 6.562 -1.666 1.00 81.31 107 ILE A N 1
ATOM 855 C CA . ILE A 1 107 ? 0.931 6.031 -2.821 1.00 81.31 107 ILE A CA 1
ATOM 856 C C . ILE A 1 107 ? 1.713 7.186 -3.445 1.00 81.31 107 ILE A C 1
ATOM 858 O O . ILE A 1 107 ? 1.132 8.088 -4.046 1.00 81.31 107 ILE A O 1
ATOM 862 N N . LEU A 1 108 ? 3.035 7.165 -3.293 1.00 81.50 108 LEU A N 1
ATOM 863 C CA . LEU A 1 108 ? 3.930 8.172 -3.860 1.00 81.50 108 LEU A CA 1
ATOM 864 C C . LEU A 1 108 ? 4.634 7.594 -5.087 1.00 81.50 108 LEU A C 1
ATOM 866 O O . LEU A 1 108 ? 5.517 6.745 -4.963 1.00 81.50 108 LEU A O 1
ATOM 870 N N . LEU A 1 109 ? 4.231 8.052 -6.272 1.00 77.69 109 LEU A N 1
ATOM 871 C CA . LEU A 1 109 ? 4.853 7.657 -7.534 1.00 77.69 109 LEU A CA 1
ATOM 872 C C . LEU A 1 109 ? 6.038 8.561 -7.878 1.00 77.69 109 LEU A C 1
ATOM 874 O O . LEU A 1 109 ? 5.939 9.788 -7.811 1.00 77.69 109 LEU A O 1
ATOM 878 N N . ARG A 1 110 ? 7.133 7.944 -8.327 1.00 87.00 110 ARG A N 1
ATOM 879 C CA . ARG A 1 110 ? 8.231 8.630 -9.028 1.00 87.00 110 ARG A CA 1
ATOM 880 C C . ARG A 1 110 ? 7.738 9.125 -10.389 1.00 87.00 110 ARG A C 1
ATOM 882 O O . ARG A 1 110 ? 6.788 8.565 -10.932 1.00 87.00 110 ARG A O 1
ATOM 889 N N . ASP A 1 111 ? 8.394 10.120 -10.977 1.00 87.38 111 ASP A N 1
ATOM 890 C CA . ASP A 1 111 ? 7.899 10.729 -12.223 1.00 87.38 111 ASP A CA 1
ATOM 891 C C . ASP A 1 111 ? 7.795 9.728 -13.376 1.00 87.38 111 ASP A C 1
ATOM 893 O O . ASP A 1 111 ? 6.745 9.639 -14.008 1.00 87.38 111 ASP A O 1
ATOM 897 N N . TYR A 1 112 ? 8.790 8.854 -13.541 1.00 89.19 112 TYR A N 1
ATOM 898 C CA . TYR A 1 112 ? 8.701 7.778 -14.531 1.00 89.19 112 TYR A CA 1
ATOM 899 C C . TYR A 1 112 ? 7.541 6.806 -14.245 1.00 89.19 112 TYR A C 1
ATOM 901 O O . TYR A 1 112 ? 6.958 6.243 -15.159 1.00 89.19 112 TYR A O 1
ATOM 909 N N . GLN A 1 113 ? 7.163 6.587 -12.980 1.00 89.38 113 GLN A N 1
ATOM 910 C CA . GLN A 1 113 ? 6.033 5.714 -12.638 1.00 89.38 113 GLN A CA 1
ATOM 911 C C . GLN A 1 113 ? 4.691 6.362 -12.986 1.00 89.38 113 GLN A C 1
ATOM 913 O O . GLN A 1 113 ? 3.754 5.647 -13.345 1.00 89.38 113 GLN A O 1
ATOM 918 N N . LYS A 1 114 ? 4.598 7.697 -12.895 1.00 89.94 114 LYS A N 1
ATOM 919 C CA . LYS A 1 114 ? 3.424 8.452 -13.354 1.00 89.94 114 LYS A CA 1
ATOM 920 C C . LYS A 1 114 ? 3.251 8.281 -14.861 1.00 89.94 114 LYS A C 1
ATOM 922 O O . LYS A 1 114 ? 2.157 7.934 -15.292 1.00 89.94 114 LYS A O 1
ATOM 927 N N . GLU A 1 115 ? 4.336 8.422 -15.621 1.00 93.19 115 GLU A N 1
ATOM 928 C CA . GLU A 1 115 ? 4.352 8.184 -17.070 1.00 93.19 115 GLU A CA 1
ATOM 929 C C . GLU A 1 115 ? 3.924 6.746 -17.407 1.00 93.19 115 GLU A C 1
ATOM 931 O O . GLU A 1 115 ? 2.993 6.540 -18.183 1.00 93.19 115 GLU A O 1
ATOM 936 N N . LEU A 1 116 ? 4.514 5.741 -16.740 1.00 93.06 116 LEU A N 1
ATOM 937 C CA . LEU A 1 116 ? 4.182 4.327 -16.966 1.00 93.06 116 LEU A CA 1
ATOM 938 C C . LEU A 1 116 ? 2.691 4.010 -16.767 1.00 93.06 116 LEU A C 1
ATOM 940 O O . LEU A 1 116 ? 2.166 3.110 -17.421 1.00 93.06 116 LEU A O 1
ATOM 944 N N . CYS A 1 117 ? 2.009 4.703 -15.851 1.00 94.25 117 CYS A N 1
ATOM 945 C CA . CYS A 1 117 ? 0.606 4.432 -15.544 1.00 94.25 117 CYS A CA 1
ATOM 946 C C . CYS A 1 117 ? -0.387 5.283 -16.345 1.00 94.25 117 CYS A C 1
ATOM 948 O O . CYS A 1 117 ? -1.570 4.954 -16.352 1.00 94.25 117 CYS A O 1
ATOM 950 N N . GLU A 1 118 ? 0.056 6.335 -17.038 1.00 94.56 118 GLU A N 1
ATOM 951 C CA . GLU A 1 118 ? -0.817 7.345 -17.653 1.00 94.56 118 GLU A CA 1
ATOM 952 C C . GLU A 1 118 ? -1.871 6.731 -18.591 1.00 94.56 118 GLU A C 1
ATOM 954 O O . GLU A 1 118 ? -3.071 6.987 -18.450 1.00 94.56 118 GLU A O 1
ATOM 959 N N . LYS A 1 119 ? -1.450 5.847 -19.505 1.00 95.69 119 LYS A N 1
ATOM 960 C CA . LYS A 1 119 ? -2.360 5.192 -20.461 1.00 95.69 119 LYS A CA 1
ATOM 961 C C . LYS A 1 119 ? -3.386 4.291 -19.767 1.00 95.69 119 LYS A C 1
ATOM 963 O O . LYS A 1 119 ? -4.580 4.381 -20.058 1.00 95.69 119 LYS A O 1
ATOM 968 N N . ALA A 1 120 ? -2.941 3.484 -18.804 1.00 96.88 120 ALA A N 1
ATOM 969 C CA . ALA A 1 120 ? -3.812 2.599 -18.031 1.00 96.88 120 ALA A CA 1
ATOM 970 C C . ALA A 1 120 ? -4.806 3.393 -17.165 1.00 96.88 120 ALA A C 1
ATOM 972 O O . ALA A 1 120 ? -5.983 3.045 -17.065 1.00 96.88 120 ALA A O 1
ATOM 973 N N . MET A 1 121 ? -4.365 4.514 -16.592 1.00 93.50 121 MET A N 1
ATOM 974 C CA . MET A 1 121 ? -5.216 5.443 -15.849 1.00 93.50 121 MET A CA 1
ATOM 975 C C . MET A 1 121 ? -6.288 6.064 -16.753 1.00 93.50 121 MET A C 1
ATOM 977 O O . MET A 1 121 ? -7.426 6.232 -16.315 1.00 93.50 121 MET A O 1
ATOM 981 N N . GLY A 1 122 ? -5.980 6.300 -18.030 1.00 92.19 122 GLY A N 1
ATOM 982 C CA . GLY A 1 122 ? -6.944 6.701 -19.059 1.00 92.19 122 GLY A CA 1
ATOM 983 C C . GLY A 1 122 ? -7.967 5.627 -19.459 1.00 92.19 122 GLY A C 1
ATOM 984 O O . GLY A 1 122 ? -8.851 5.916 -20.257 1.00 92.19 122 GLY A O 1
ATOM 985 N N . GLY A 1 123 ? -7.883 4.408 -18.913 1.00 92.94 123 GLY A N 1
ATOM 986 C CA . GLY A 1 123 ? -8.795 3.303 -19.230 1.00 92.94 123 GLY A CA 1
ATOM 987 C C . GLY A 1 123 ? -8.413 2.511 -20.483 1.00 92.94 123 GLY A C 1
ATOM 988 O O . GLY A 1 123 ? -9.223 1.730 -20.974 1.00 92.94 123 GLY A O 1
ATOM 989 N N . MET A 1 124 ? -7.198 2.699 -21.008 1.00 96.44 124 MET A N 1
ATOM 990 C CA . MET A 1 124 ? -6.696 1.944 -22.156 1.00 96.44 124 MET A CA 1
ATOM 991 C C . MET A 1 124 ? -6.053 0.626 -21.718 1.00 96.44 124 MET A C 1
ATOM 993 O O . MET A 1 124 ? -5.284 0.585 -20.752 1.00 96.44 124 MET A O 1
ATOM 997 N N . ASN A 1 125 ? -6.286 -0.437 -22.489 1.00 96.81 125 ASN A N 1
ATOM 998 C CA . ASN A 1 125 ? -5.542 -1.688 -22.346 1.00 96.81 125 ASN A CA 1
ATOM 999 C C . ASN A 1 125 ? -4.055 -1.411 -22.598 1.00 96.81 125 ASN A C 1
ATOM 1001 O O . ASN A 1 125 ? -3.681 -0.949 -23.674 1.00 96.81 125 ASN A O 1
ATOM 1005 N N . THR A 1 126 ? -3.217 -1.658 -21.592 1.00 96.19 126 THR A N 1
ATOM 1006 C CA . THR A 1 126 ? -1.823 -1.198 -21.576 1.00 96.19 126 THR A CA 1
ATOM 1007 C C . THR A 1 126 ? -0.900 -2.322 -21.117 1.00 96.19 126 THR A C 1
ATOM 1009 O O . THR A 1 126 ? -1.153 -2.949 -20.089 1.00 96.19 126 THR A O 1
ATOM 1012 N N . ILE A 1 127 ? 0.202 -2.538 -21.842 1.00 96.50 127 ILE A N 1
ATOM 1013 C CA . ILE A 1 127 ? 1.327 -3.363 -21.386 1.00 96.50 127 ILE A CA 1
ATOM 1014 C C . ILE A 1 127 ? 2.381 -2.425 -20.800 1.00 96.50 127 ILE A C 1
ATOM 1016 O O . ILE A 1 127 ? 2.934 -1.589 -21.510 1.00 96.50 127 ILE A O 1
ATOM 1020 N N . ILE A 1 128 ? 2.666 -2.567 -19.506 1.00 95.00 128 ILE A N 1
ATOM 1021 C CA . ILE A 1 128 ? 3.700 -1.787 -18.819 1.00 95.00 128 ILE A CA 1
ATOM 1022 C C . ILE A 1 128 ? 4.975 -2.629 -18.745 1.00 95.00 128 ILE A C 1
ATOM 1024 O O . ILE A 1 128 ? 5.043 -3.602 -17.992 1.00 95.00 128 ILE A O 1
ATOM 1028 N N . ALA A 1 129 ? 5.997 -2.236 -19.503 1.00 94.44 129 ALA A N 1
ATOM 1029 C CA . ALA A 1 129 ? 7.316 -2.857 -19.467 1.00 94.44 129 ALA A CA 1
ATOM 1030 C C . ALA A 1 129 ? 8.282 -1.992 -18.647 1.00 94.44 129 ALA A C 1
ATOM 1032 O O . ALA A 1 129 ? 8.552 -0.846 -18.994 1.00 94.44 129 ALA A O 1
ATOM 1033 N N . ALA A 1 130 ? 8.805 -2.541 -17.551 1.00 91.81 130 ALA A N 1
ATOM 1034 C CA . ALA A 1 130 ? 9.812 -1.875 -16.732 1.00 91.81 130 ALA A CA 1
ATOM 1035 C C . ALA A 1 130 ? 10.754 -2.900 -16.073 1.00 91.81 130 ALA A C 1
ATOM 1037 O O . ALA A 1 130 ? 10.300 -4.003 -15.722 1.00 91.81 130 ALA A O 1
ATOM 1038 N N . PRO A 1 131 ? 12.033 -2.547 -15.844 1.00 90.12 131 PRO A N 1
ATOM 1039 C CA . PRO A 1 131 ? 12.996 -3.417 -15.174 1.00 90.12 131 PRO A CA 1
ATOM 1040 C C . PRO A 1 131 ? 12.541 -3.920 -13.793 1.00 90.12 131 PRO A C 1
ATOM 1042 O O . PRO A 1 131 ? 11.592 -3.429 -13.162 1.00 90.12 131 PRO A O 1
ATOM 1045 N N . THR A 1 132 ? 13.202 -4.964 -13.300 1.00 87.62 132 THR A N 1
ATOM 1046 C CA . THR A 1 132 ? 13.049 -5.408 -11.906 1.00 87.62 132 THR A CA 1
ATOM 1047 C C . THR A 1 132 ? 13.522 -4.303 -10.959 1.00 87.62 132 THR A C 1
ATOM 1049 O O . THR A 1 132 ? 14.423 -3.540 -11.287 1.00 87.62 132 THR A O 1
ATOM 1052 N N . GLY A 1 133 ? 12.861 -4.152 -9.810 1.00 82.25 133 GLY A N 1
ATOM 1053 C CA . GLY A 1 133 ? 13.156 -3.069 -8.862 1.00 82.25 133 GLY A CA 1
ATOM 1054 C C . GLY A 1 133 ? 12.562 -1.699 -9.227 1.00 82.25 133 GLY A C 1
ATOM 1055 O O . GLY A 1 133 ? 12.539 -0.804 -8.387 1.00 82.25 133 GLY A O 1
ATOM 1056 N N . SER A 1 134 ? 11.973 -1.525 -10.417 1.00 82.19 134 SER A N 1
ATOM 1057 C CA . SER A 1 134 ? 11.346 -0.250 -10.820 1.00 82.19 134 SER A CA 1
ATOM 1058 C C . SER A 1 134 ? 10.035 0.083 -10.088 1.00 82.19 134 SER A C 1
ATOM 1060 O O . SER A 1 134 ? 9.468 1.154 -10.309 1.00 82.19 134 SER A O 1
ATOM 1062 N N . GLY A 1 135 ? 9.541 -0.807 -9.219 1.00 86.38 135 GLY A N 1
ATOM 1063 C CA . GLY A 1 135 ? 8.312 -0.604 -8.446 1.00 86.38 135 GLY A CA 1
ATOM 1064 C C . GLY A 1 135 ? 7.021 -0.862 -9.232 1.00 86.38 135 GLY A C 1
ATOM 1065 O O . GLY A 1 135 ? 6.035 -0.161 -9.028 1.00 86.38 135 GLY A O 1
ATOM 1066 N N . LYS A 1 136 ? 7.013 -1.866 -10.123 1.00 93.38 136 LYS A N 1
ATOM 1067 C CA . LYS A 1 136 ? 5.838 -2.242 -10.937 1.00 93.38 136 LYS A CA 1
ATOM 1068 C C . LYS A 1 136 ? 4.581 -2.513 -10.101 1.00 93.38 136 LYS A C 1
ATOM 1070 O O . LYS A 1 136 ? 3.494 -2.110 -10.495 1.00 93.38 136 LYS A O 1
ATOM 1075 N N . THR A 1 137 ? 4.728 -3.129 -8.929 1.00 91.06 137 THR A N 1
ATOM 1076 C CA . THR A 1 137 ? 3.600 -3.375 -8.019 1.00 91.06 137 THR A CA 1
ATOM 1077 C C . THR A 1 137 ? 2.969 -2.075 -7.531 1.00 91.06 137 THR A C 1
ATOM 1079 O O . THR A 1 137 ? 1.753 -1.949 -7.554 1.00 91.06 137 THR A O 1
ATOM 1082 N N . VAL A 1 138 ? 3.770 -1.066 -7.177 1.00 90.38 138 VAL A N 1
ATOM 1083 C CA . VAL A 1 138 ? 3.258 0.247 -6.741 1.00 90.38 138 VAL A CA 1
ATOM 1084 C C . VAL A 1 138 ? 2.502 0.945 -7.878 1.00 90.38 138 VAL A C 1
ATOM 1086 O O . VAL A 1 138 ? 1.453 1.545 -7.650 1.00 90.38 138 VAL A O 1
ATOM 1089 N N . VAL A 1 139 ? 2.988 0.808 -9.116 1.00 94.81 139 VAL A N 1
ATOM 1090 C CA . VAL A 1 139 ? 2.278 1.278 -10.317 1.00 94.81 139 VAL A CA 1
ATOM 1091 C C . VAL A 1 139 ? 0.920 0.582 -10.461 1.00 94.81 139 VAL A C 1
ATOM 1093 O O . VAL A 1 139 ? -0.092 1.257 -10.647 1.00 94.81 139 VAL A O 1
ATOM 1096 N N . ALA A 1 140 ? 0.874 -0.746 -10.318 1.00 96.12 140 ALA A N 1
ATOM 1097 C CA . ALA A 1 140 ? -0.372 -1.507 -10.382 1.00 96.12 140 ALA A CA 1
ATOM 1098 C C . ALA A 1 140 ? -1.356 -1.087 -9.278 1.00 96.12 140 ALA A C 1
ATOM 1100 O O . ALA A 1 140 ? -2.513 -0.800 -9.572 1.00 96.12 140 ALA A O 1
ATOM 1101 N N . VAL A 1 141 ? -0.890 -0.959 -8.033 1.00 95.50 141 VAL A N 1
ATOM 1102 C CA . VAL A 1 141 ? -1.689 -0.478 -6.895 1.00 95.50 141 VAL A CA 1
ATOM 1103 C C . VAL A 1 141 ? -2.318 0.887 -7.205 1.00 95.50 141 VAL A C 1
ATOM 1105 O O . VAL A 1 141 ? -3.507 1.078 -6.956 1.00 95.50 141 VAL A O 1
ATOM 1108 N N . ASN A 1 142 ? -1.563 1.824 -7.792 1.00 94.94 142 ASN A N 1
ATOM 1109 C CA . ASN A 1 142 ? -2.089 3.141 -8.162 1.00 94.94 142 ASN A CA 1
ATOM 1110 C C . ASN A 1 142 ? -3.213 3.055 -9.209 1.00 94.94 142 ASN A C 1
ATOM 1112 O O . ASN A 1 142 ? -4.249 3.709 -9.067 1.00 94.94 142 ASN A O 1
ATOM 1116 N N . ILE A 1 143 ? -3.028 2.223 -10.238 1.00 97.31 143 ILE A N 1
ATOM 1117 C CA . ILE A 1 143 ? -4.030 2.000 -11.290 1.00 97.31 143 ILE A CA 1
ATOM 1118 C C . ILE A 1 143 ? -5.308 1.403 -10.690 1.00 97.31 143 ILE A C 1
ATOM 1120 O O . ILE A 1 143 ? -6.405 1.902 -10.945 1.00 97.31 143 ILE A O 1
ATOM 1124 N N . ILE A 1 144 ? -5.162 0.380 -9.846 1.00 97.19 144 ILE A N 1
ATOM 1125 C CA . ILE A 1 144 ? -6.267 -0.299 -9.159 1.00 97.19 144 ILE A CA 1
ATOM 1126 C C . ILE A 1 144 ? -7.031 0.685 -8.280 1.00 97.19 144 ILE A C 1
ATOM 1128 O O . ILE A 1 144 ? -8.250 0.806 -8.410 1.00 97.19 144 ILE A O 1
ATOM 1132 N N . LYS A 1 145 ? -6.320 1.443 -7.438 1.00 94.25 145 LYS A N 1
ATOM 1133 C CA . LYS A 1 145 ? -6.925 2.455 -6.570 1.00 94.25 145 LYS A CA 1
ATOM 1134 C C . LYS A 1 145 ? -7.722 3.468 -7.378 1.00 94.25 145 LYS A C 1
ATOM 1136 O O . LYS A 1 145 ? -8.880 3.716 -7.071 1.00 94.25 145 LYS A O 1
ATOM 1141 N N . SER A 1 146 ? -7.134 4.013 -8.441 1.00 94.44 146 SER A N 1
ATOM 1142 C CA . SER A 1 146 ? -7.813 4.980 -9.303 1.00 94.44 146 SER A CA 1
ATOM 1143 C C . SER A 1 146 ? -9.054 4.406 -9.981 1.00 94.44 146 SER A C 1
ATOM 1145 O O . SER A 1 146 ? -10.066 5.099 -10.101 1.00 94.44 146 SER A O 1
ATOM 1147 N N . HIS A 1 147 ? -8.992 3.155 -10.442 1.00 96.38 147 HIS A N 1
ATOM 1148 C CA . HIS A 1 147 ? -10.135 2.477 -11.044 1.00 96.38 147 HIS A CA 1
ATOM 1149 C C . HIS A 1 147 ? -11.276 2.311 -10.031 1.00 96.38 147 HIS A C 1
ATOM 1151 O O . HIS A 1 147 ? -12.420 2.672 -10.321 1.00 96.38 147 HIS A O 1
ATOM 1157 N N . LEU A 1 148 ? -10.969 1.814 -8.833 1.00 95.25 148 LEU A N 1
ATOM 1158 C CA . LEU A 1 148 ? -11.957 1.601 -7.780 1.00 95.25 148 LEU A CA 1
ATOM 1159 C C . LEU A 1 148 ? -12.513 2.927 -7.232 1.00 95.25 148 LEU A C 1
ATOM 1161 O O . LEU A 1 148 ? -13.715 3.028 -6.994 1.00 95.25 148 LEU A O 1
ATOM 1165 N N . ASP A 1 149 ? -11.675 3.952 -7.043 1.00 89.81 149 ASP A N 1
ATOM 1166 C CA . ASP A 1 149 ? -12.094 5.267 -6.533 1.00 89.81 149 ASP A CA 1
ATOM 1167 C C . ASP A 1 149 ? -13.032 5.951 -7.541 1.00 89.81 149 ASP A C 1
ATOM 1169 O O . ASP A 1 149 ? -14.110 6.405 -7.160 1.00 89.81 149 ASP A O 1
ATOM 1173 N N . ARG A 1 150 ? -12.688 5.962 -8.840 1.00 91.62 150 ARG A N 1
ATOM 1174 C CA . ARG A 1 150 ? -13.534 6.565 -9.888 1.00 91.62 150 ARG A CA 1
ATOM 1175 C C . ARG A 1 150 ? -14.898 5.898 -10.003 1.00 91.62 150 ARG A C 1
ATOM 1177 O O . ARG A 1 150 ? -15.908 6.594 -10.114 1.00 91.62 150 ARG A O 1
ATOM 1184 N N . ASN A 1 151 ? -14.939 4.566 -9.970 1.00 93.62 151 ASN A N 1
ATOM 1185 C CA . ASN A 1 151 ? -16.204 3.839 -10.029 1.00 93.62 151 ASN A CA 1
ATOM 1186 C C . ASN A 1 151 ? -17.043 4.083 -8.772 1.00 93.62 151 ASN A C 1
ATOM 1188 O O . ASN A 1 151 ? -18.219 4.411 -8.909 1.00 93.62 151 ASN A O 1
ATOM 1192 N N . ARG A 1 152 ? -16.434 4.059 -7.576 1.00 90.62 152 ARG A N 1
ATOM 1193 C CA . ARG A 1 152 ? -17.135 4.379 -6.322 1.00 90.62 152 ARG A CA 1
ATOM 1194 C C . ARG A 1 152 ? -17.742 5.782 -6.350 1.00 90.62 152 ARG A C 1
ATOM 1196 O O . ARG A 1 152 ? -18.917 5.931 -6.036 1.00 90.62 152 ARG A O 1
ATOM 1203 N N . ILE A 1 153 ? -16.966 6.795 -6.747 1.00 88.69 153 ILE A N 1
ATOM 1204 C CA . ILE A 1 153 ? -17.435 8.191 -6.856 1.00 88.69 153 ILE A CA 1
ATOM 1205 C C . ILE A 1 153 ? -18.591 8.304 -7.857 1.00 88.69 153 ILE A C 1
ATOM 1207 O O . ILE A 1 153 ? -19.522 9.072 -7.644 1.00 88.69 153 ILE A O 1
ATOM 1211 N N . SER A 1 154 ? -18.564 7.499 -8.919 1.00 91.81 154 SER A N 1
ATOM 1212 C CA . SER A 1 154 ? -19.622 7.452 -9.934 1.00 91.81 154 SER A CA 1
ATOM 1213 C C . SER A 1 154 ? -20.812 6.558 -9.546 1.00 91.81 154 SER A C 1
ATOM 1215 O O . SER A 1 154 ? -21.676 6.313 -10.387 1.00 91.81 154 SER A O 1
ATOM 1217 N N . GLY A 1 155 ? -20.843 6.011 -8.324 1.00 90.19 155 GLY A N 1
ATOM 1218 C CA . GLY A 1 155 ? -21.890 5.094 -7.859 1.00 90.19 155 GLY A CA 1
ATOM 1219 C C . GLY A 1 155 ? -21.911 3.735 -8.571 1.00 90.19 155 GLY A C 1
ATOM 1220 O O . GLY A 1 155 ? -22.912 3.026 -8.517 1.00 90.19 155 GLY A O 1
ATOM 1221 N N . ARG A 1 156 ? -20.830 3.366 -9.267 1.00 92.56 156 ARG A N 1
ATOM 1222 C CA . ARG A 1 156 ? -20.710 2.104 -10.006 1.00 92.56 156 ARG A CA 1
ATOM 1223 C C . ARG A 1 156 ? -19.962 1.068 -9.181 1.00 92.56 156 ARG A C 1
ATOM 1225 O O . ARG A 1 156 ? -18.951 1.367 -8.546 1.00 92.56 156 ARG A O 1
ATOM 1232 N N . MET A 1 157 ? -20.424 -0.175 -9.251 1.00 91.25 157 MET A N 1
ATOM 1233 C CA . MET A 1 157 ? -19.676 -1.307 -8.714 1.00 91.25 157 MET A CA 1
ATOM 1234 C C . MET A 1 157 ? -18.477 -1.618 -9.612 1.00 91.25 157 MET A C 1
ATOM 1236 O O . MET A 1 157 ? -18.597 -1.627 -10.836 1.00 91.25 157 MET A O 1
ATOM 1240 N N . ALA A 1 158 ? -17.333 -1.905 -8.998 1.00 94.69 158 ALA A N 1
ATOM 1241 C CA . ALA A 1 158 ? -16.121 -2.320 -9.689 1.00 94.69 158 ALA A CA 1
ATOM 1242 C C . ALA A 1 158 ? -15.419 -3.430 -8.907 1.00 94.69 158 ALA A C 1
ATOM 1244 O O . ALA A 1 158 ? -15.466 -3.463 -7.678 1.00 94.69 158 ALA A O 1
ATOM 1245 N N . LYS A 1 159 ? -14.764 -4.332 -9.637 1.00 95.75 159 LYS A N 1
ATOM 1246 C CA . LYS A 1 159 ? -13.924 -5.402 -9.097 1.00 95.75 159 LYS A CA 1
ATOM 1247 C C . LYS A 1 159 ? -12.638 -5.469 -9.905 1.00 95.75 159 LYS A C 1
ATOM 1249 O O . LYS A 1 159 ? -12.637 -5.163 -11.095 1.00 95.75 159 LYS A O 1
ATOM 1254 N N . VAL A 1 160 ? -11.560 -5.888 -9.257 1.00 96.62 160 VAL A N 1
ATOM 1255 C CA . VAL A 1 160 ? -10.255 -6.084 -9.887 1.00 96.62 160 VAL A CA 1
ATOM 1256 C C . VAL A 1 160 ? -9.792 -7.502 -9.596 1.00 96.62 160 VAL A C 1
ATOM 1258 O O . VAL A 1 160 ? -9.827 -7.936 -8.450 1.00 96.62 160 VAL A O 1
ATOM 1261 N N . LEU A 1 161 ? -9.344 -8.201 -10.637 1.00 95.38 161 LEU A N 1
ATOM 1262 C CA . LEU A 1 161 ? -8.661 -9.483 -10.526 1.00 95.38 161 LEU A CA 1
ATOM 1263 C C . LEU A 1 161 ? -7.162 -9.254 -10.735 1.00 95.38 161 LEU A C 1
ATOM 1265 O O . LEU A 1 161 ? -6.755 -8.769 -11.791 1.00 95.38 161 LEU A O 1
ATOM 1269 N N . PHE A 1 162 ? -6.350 -9.594 -9.735 1.00 94.06 162 PHE A N 1
ATOM 1270 C CA . PHE A 1 162 ? -4.892 -9.546 -9.829 1.00 94.06 162 PHE A CA 1
ATOM 1271 C C . PHE A 1 162 ? -4.356 -10.970 -9.990 1.00 94.06 162 PHE A C 1
ATOM 1273 O O . PHE A 1 162 ? -4.594 -11.814 -9.133 1.00 94.06 162 PHE A O 1
ATOM 1280 N N . MET A 1 163 ? -3.645 -11.243 -11.085 1.00 93.62 163 MET A N 1
ATOM 1281 C CA . MET A 1 163 ? -3.149 -12.586 -11.405 1.00 93.62 163 MET A CA 1
ATOM 1282 C C . MET A 1 163 ? -1.625 -12.641 -11.308 1.00 93.62 163 MET A C 1
ATOM 1284 O O . MET A 1 163 ? -0.928 -11.754 -11.803 1.00 93.62 163 MET A O 1
ATOM 1288 N N . THR A 1 164 ? -1.110 -13.709 -10.706 1.00 91.31 164 THR A N 1
ATOM 1289 C CA . THR A 1 164 ? 0.322 -14.005 -10.586 1.00 91.31 164 THR A CA 1
ATOM 1290 C C . THR A 1 164 ? 0.606 -15.416 -11.108 1.00 91.31 164 THR A C 1
ATOM 1292 O O . THR A 1 164 ? -0.302 -16.244 -11.171 1.00 91.31 164 THR A O 1
ATOM 1295 N N . PRO A 1 165 ? 1.855 -15.725 -11.501 1.00 91.81 165 PRO A N 1
ATOM 1296 C CA . PRO A 1 165 ? 2.190 -17.046 -12.031 1.00 91.81 165 PRO A CA 1
ATOM 1297 C C . PRO A 1 165 ? 2.321 -18.134 -10.952 1.00 91.81 165 PRO A C 1
ATOM 1299 O O . PRO A 1 165 ? 2.335 -19.313 -11.290 1.00 91.81 165 PRO A O 1
ATOM 1302 N N . ASN A 1 166 ? 2.464 -17.772 -9.672 1.00 92.44 166 ASN A N 1
ATOM 1303 C CA . ASN A 1 166 ? 2.547 -18.721 -8.560 1.00 92.44 166 ASN A CA 1
ATOM 1304 C C . ASN A 1 166 ? 2.050 -18.106 -7.239 1.00 92.44 166 ASN A C 1
ATOM 1306 O O . ASN A 1 166 ? 1.896 -16.884 -7.126 1.00 92.44 166 ASN A O 1
ATOM 1310 N N . THR A 1 167 ? 1.829 -18.974 -6.249 1.00 86.75 167 THR A N 1
ATOM 1311 C CA . THR A 1 167 ? 1.290 -18.640 -4.921 1.00 86.75 167 THR A CA 1
ATOM 1312 C C . THR A 1 167 ? 2.241 -17.786 -4.083 1.00 86.75 167 THR A C 1
ATOM 1314 O O . THR A 1 167 ? 1.807 -16.828 -3.465 1.00 86.75 167 THR A O 1
ATOM 1317 N N . VAL A 1 168 ? 3.555 -18.024 -4.143 1.00 84.12 168 VAL A N 1
ATOM 1318 C CA . VAL A 1 168 ? 4.536 -17.214 -3.391 1.00 84.12 168 VAL A CA 1
ATOM 1319 C C . VAL A 1 168 ? 4.502 -15.743 -3.825 1.00 84.12 168 VAL A C 1
ATOM 1321 O O . VAL A 1 168 ? 4.532 -14.832 -3.001 1.00 84.12 168 VAL A O 1
ATOM 1324 N N . ILE A 1 169 ? 4.422 -15.490 -5.134 1.00 86.94 169 ILE A N 1
ATOM 1325 C CA . ILE A 1 169 ? 4.289 -14.132 -5.669 1.00 86.94 169 ILE A CA 1
ATOM 1326 C C . ILE A 1 169 ? 2.903 -13.572 -5.341 1.00 86.94 169 ILE A C 1
ATOM 1328 O O . ILE A 1 169 ? 2.803 -12.371 -5.092 1.00 86.94 169 ILE A O 1
ATOM 1332 N N . LEU A 1 170 ? 1.861 -14.416 -5.332 1.00 89.12 170 LEU A N 1
ATOM 1333 C CA . LEU A 1 170 ? 0.507 -14.015 -4.945 1.00 89.12 170 LEU A CA 1
ATOM 1334 C C . LEU A 1 170 ? 0.506 -13.411 -3.543 1.00 89.12 170 LEU A C 1
ATOM 1336 O O . LEU A 1 170 ? 0.095 -12.264 -3.412 1.00 89.12 170 LEU A O 1
ATOM 1340 N N . ASP A 1 171 ? 1.046 -14.118 -2.550 1.00 86.62 171 ASP A N 1
ATOM 1341 C CA . ASP A 1 171 ? 1.082 -13.667 -1.153 1.00 86.62 171 ASP A CA 1
ATOM 1342 C C . ASP A 1 171 ? 1.843 -12.339 -1.008 1.00 86.62 171 ASP A C 1
ATOM 1344 O O . ASP A 1 171 ? 1.368 -11.383 -0.396 1.00 86.62 171 ASP A O 1
ATOM 1348 N N . GLN A 1 172 ? 2.989 -12.208 -1.681 1.00 85.62 172 GLN A N 1
ATOM 1349 C CA . GLN A 1 172 ? 3.761 -10.960 -1.663 1.00 85.62 172 GLN A CA 1
ATOM 1350 C C . GLN A 1 172 ? 3.005 -9.779 -2.288 1.00 85.62 172 GLN A C 1
ATOM 1352 O O . GLN A 1 172 ? 3.064 -8.652 -1.785 1.00 85.62 172 GLN A O 1
ATOM 1357 N N . GLN A 1 173 ? 2.313 -10.002 -3.411 1.00 90.62 173 GLN A N 1
ATOM 1358 C CA . GLN A 1 173 ? 1.510 -8.946 -4.031 1.00 90.62 173 GLN A CA 1
ATOM 1359 C C . GLN A 1 173 ? 0.260 -8.649 -3.200 1.00 90.62 173 GLN A C 1
ATOM 1361 O O . GLN A 1 173 ? -0.158 -7.492 -3.130 1.00 90.62 173 GLN A O 1
ATOM 1366 N N . ALA A 1 174 ? -0.300 -9.666 -2.548 1.00 89.38 174 ALA A N 1
ATOM 1367 C CA . ALA A 1 174 ? -1.458 -9.567 -1.683 1.00 89.38 174 ALA A CA 1
ATOM 1368 C C . ALA A 1 174 ? -1.213 -8.619 -0.517 1.00 89.38 174 ALA A C 1
ATOM 1370 O O . ALA A 1 174 ? -1.965 -7.662 -0.324 1.00 89.38 174 ALA A O 1
ATOM 1371 N N . ASP A 1 175 ? -0.111 -8.821 0.198 1.00 86.44 175 ASP A N 1
ATOM 1372 C CA . ASP A 1 175 ? 0.272 -7.967 1.317 1.00 86.44 175 ASP A CA 1
ATOM 1373 C C . ASP A 1 175 ? 0.553 -6.533 0.864 1.00 86.44 175 ASP A C 1
ATOM 1375 O O . ASP A 1 175 ? 0.161 -5.568 1.527 1.00 86.44 175 ASP A O 1
ATOM 1379 N N . CYS A 1 176 ? 1.157 -6.369 -0.318 1.00 86.94 176 CYS A N 1
ATOM 1380 C CA . CYS A 1 176 ? 1.348 -5.051 -0.914 1.00 86.94 176 CYS A CA 1
ATOM 1381 C C . CYS A 1 176 ? 0.005 -4.360 -1.204 1.00 86.94 176 CYS A C 1
ATOM 1383 O O . CYS A 1 176 ? -0.183 -3.201 -0.837 1.00 86.94 176 CYS A O 1
ATOM 1385 N N . LEU A 1 177 ? -0.952 -5.063 -1.815 1.00 91.19 177 LEU A N 1
ATOM 1386 C CA . LEU A 1 177 ? -2.283 -4.529 -2.108 1.00 91.19 177 LEU A CA 1
ATOM 1387 C C . LEU A 1 177 ? -3.044 -4.182 -0.825 1.00 91.19 177 LEU A C 1
ATOM 1389 O O . LEU A 1 177 ? -3.554 -3.067 -0.717 1.00 91.19 177 LEU A O 1
ATOM 1393 N N . ARG A 1 178 ? -3.066 -5.076 0.172 1.00 87.06 178 ARG A N 1
ATOM 1394 C CA . ARG A 1 178 ? -3.703 -4.836 1.480 1.00 87.06 178 ARG A CA 1
ATOM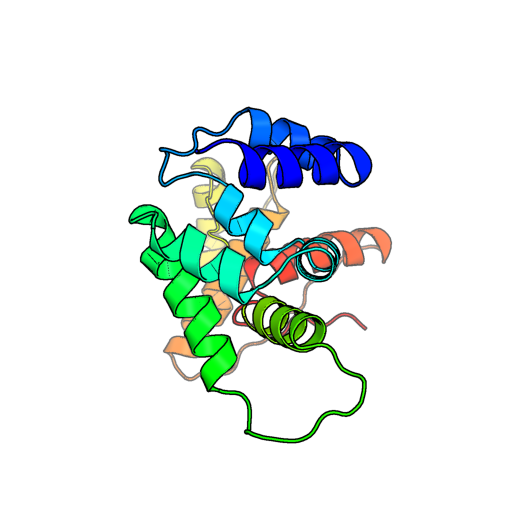 1395 C C . ARG A 1 178 ? -3.143 -3.592 2.159 1.00 87.06 178 ARG A C 1
ATOM 1397 O O . ARG A 1 178 ? -3.913 -2.749 2.606 1.00 87.06 178 ARG A O 1
ATOM 1404 N N . LYS A 1 179 ? -1.819 -3.414 2.154 1.00 82.31 179 LYS A N 1
ATOM 1405 C CA . LYS A 1 179 ? -1.158 -2.240 2.745 1.00 82.31 179 LYS A CA 1
ATOM 1406 C C . LYS A 1 179 ? -1.670 -0.903 2.192 1.00 82.31 179 LYS A C 1
ATOM 1408 O O . LYS A 1 179 ? -1.739 0.076 2.935 1.00 82.31 179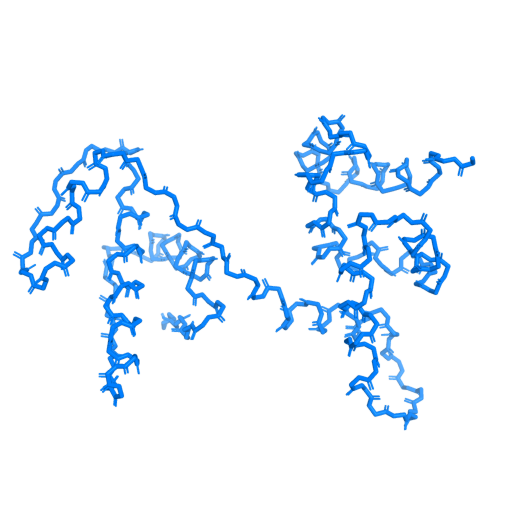 LYS A O 1
ATOM 1413 N N . PHE A 1 180 ? -1.969 -0.830 0.895 1.00 83.50 180 PHE A N 1
ATOM 1414 C CA . PHE A 1 180 ? -2.356 0.423 0.231 1.00 83.50 180 PHE A CA 1
ATOM 1415 C C . PHE A 1 180 ? -3.862 0.579 -0.003 1.00 83.50 180 PHE A C 1
ATOM 1417 O O . PHE A 1 180 ? -4.329 1.703 -0.181 1.00 83.50 180 PHE A O 1
ATOM 1424 N N . LEU A 1 181 ? -4.605 -0.526 -0.067 1.00 87.12 181 LEU A N 1
ATOM 1425 C CA . LEU A 1 181 ? -6.021 -0.542 -0.444 1.00 87.12 181 LEU A CA 1
ATOM 1426 C C . LEU A 1 181 ? -6.931 -1.027 0.686 1.00 87.12 181 LEU A C 1
ATOM 1428 O O . LEU A 1 181 ? -8.113 -0.688 0.677 1.00 87.12 181 LEU A O 1
ATOM 1432 N N . GLY A 1 182 ? -6.396 -1.781 1.651 1.00 84.12 182 GLY A N 1
ATOM 1433 C CA . GLY A 1 182 ? -7.159 -2.446 2.710 1.00 84.12 182 GLY A CA 1
ATOM 1434 C C . GLY A 1 182 ? -7.943 -1.488 3.600 1.00 84.12 182 GLY A C 1
ATOM 1435 O O . GLY A 1 182 ? -8.979 -1.860 4.129 1.00 84.12 182 GLY A O 1
ATOM 1436 N N . HIS A 1 183 ? -7.525 -0.220 3.681 1.00 75.06 183 HIS A N 1
ATOM 1437 C CA . HIS A 1 183 ? -8.255 0.828 4.403 1.00 75.06 183 HIS A CA 1
ATOM 1438 C C . HIS A 1 183 ? -9.604 1.203 3.818 1.00 75.06 183 HIS A C 1
ATOM 1440 O O . HIS A 1 183 ? -10.381 1.901 4.467 1.00 75.06 183 HIS A O 1
ATOM 1446 N N . ARG A 1 184 ? -9.872 0.806 2.576 1.00 79.88 184 ARG A N 1
ATOM 1447 C CA . ARG A 1 184 ? -11.088 1.213 1.875 1.00 79.88 184 ARG A CA 1
ATOM 1448 C C . ARG A 1 184 ? -11.714 0.114 1.035 1.00 79.88 184 ARG A C 1
ATOM 1450 O O . ARG A 1 184 ? -12.894 0.210 0.707 1.00 79.88 184 ARG A O 1
ATOM 1457 N N . TYR A 1 185 ? -10.938 -0.890 0.661 1.00 86.50 185 TYR A N 1
ATOM 1458 C CA . TYR A 1 185 ? -11.354 -1.950 -0.236 1.00 86.50 185 TYR A CA 1
ATOM 1459 C C . TYR A 1 185 ? -11.027 -3.302 0.369 1.00 86.50 185 TYR A C 1
ATOM 1461 O O . TYR A 1 185 ? -9.942 -3.505 0.908 1.00 86.50 185 TYR A O 1
ATOM 1469 N N . GLN A 1 186 ? -11.964 -4.231 0.223 1.00 87.81 186 GLN A N 1
ATOM 1470 C CA . GLN A 1 186 ? -11.735 -5.626 0.550 1.00 87.81 186 GLN A CA 1
ATOM 1471 C C . GLN A 1 186 ? -10.722 -6.222 -0.435 1.00 87.81 186 GLN A C 1
ATOM 1473 O O . GLN A 1 186 ? -10.837 -6.027 -1.648 1.00 87.81 186 GLN A O 1
ATOM 1478 N N . VAL A 1 187 ? -9.722 -6.923 0.098 1.00 87.75 187 VAL A N 1
ATOM 1479 C CA . VAL A 1 187 ? -8.672 -7.580 -0.683 1.00 87.75 187 VAL A CA 1
ATOM 1480 C C . VAL A 1 187 ? -8.593 -9.046 -0.250 1.00 87.75 187 VAL A C 1
ATOM 1482 O O . VAL A 1 187 ? -7.945 -9.370 0.747 1.00 87.75 187 VAL A O 1
ATOM 1485 N N . ASP A 1 188 ? -9.264 -9.913 -1.007 1.00 84.56 188 ASP A N 1
ATOM 1486 C CA . ASP A 1 188 ? -9.361 -11.351 -0.737 1.00 84.56 188 ASP A CA 1
ATOM 1487 C C . ASP A 1 188 ? -8.424 -12.164 -1.639 1.00 84.56 188 ASP A C 1
ATOM 1489 O O . ASP A 1 188 ? -8.185 -11.806 -2.795 1.00 84.56 188 ASP A O 1
ATOM 1493 N N . PHE A 1 189 ? -7.944 -13.292 -1.115 1.00 74.06 189 PHE A N 1
ATOM 1494 C CA . PHE A 1 189 ? -7.146 -14.285 -1.833 1.00 74.06 189 PHE A CA 1
ATOM 1495 C C . PHE A 1 189 ? -7.685 -15.660 -1.431 1.00 74.06 189 PHE A C 1
ATOM 1497 O O . PHE A 1 189 ? -7.848 -15.911 -0.237 1.00 74.06 189 PHE A O 1
ATOM 1504 N N . ASN A 1 190 ? -8.044 -16.479 -2.422 1.00 57.69 190 ASN A N 1
ATOM 1505 C CA . ASN A 1 190 ? -8.549 -17.842 -2.218 1.00 57.69 190 ASN A CA 1
ATOM 1506 C C . ASN A 1 190 ? -7.411 -18.825 -1.959 1.00 57.69 190 ASN A C 1
ATOM 1508 O O . ASN A 1 190 ? -6.357 -18.663 -2.617 1.00 57.69 190 ASN A O 1
#

Foldseek 3Di:
DPCVVVVVLLVVCVVPPVPVSVVQVPDDPPDLPHCVLVVVLPPLVVVVVDDPVVVLVVLCVPPSCPVVSVQLVVLVVPDDDDDDDPQDPSNSSNVSSVVVVLPADDLDDDPVLCVQLVCLLVVDDDDRDDDPPNPVLSSVLVSVCSVCVVCVVVVHDDDDDDDDPDDVVVVVSQVVNCNRCVSPDDRDDD

InterPro domains:
  IPR006935 Helicase/UvrB, N-terminal [PF04851] (108-184)
  IPR014001 Helicase superfamily 1/2, ATP-binding domain [PS51192] (117-190)
  IPR027417 P-loop containing nucleoside triphosphate hydrolase [G3DSA:3.40.50.300] (103-189)
  IPR027417 P-loop containing nucleoside triphosphate hydrolase [SSF52540] (81-183)
  IPR051363 RIG-I-like Receptor (RLR) Helicase [PTHR14074] (99-181)

Organism: Teladorsagia circumcincta (NCBI:txid45464)

Radius of gyration: 20.61 Å; chains: 1; bounding box: 39×38×56 Å

Secondary structure (DSSP, 8-state):
--SHHHHHHHHHHHHH-HHHHHHHHT--TT-TT-THHHHHTT-TTGGGGS-HHHHHHHHHTSGGGHHHHHHHHHHHHTSPP---SS--HHHHHHHHHHTT----------HHHHHHHHHHHTT--------TTS-HHHHHHHHHHHHHHHHHHTT---------SSHHHHHHHHHHHHHHHTTTS-----